Protein AF-0000000086080538 (afdb_homodimer)

Solvent-accessible surface area (backbone atoms only — not comparable to full-atom values): 15964 Å² total; per-residue (Å²): 116,68,65,58,50,53,50,51,51,52,49,52,52,50,51,50,51,46,54,53,50,51,53,48,42,52,53,41,52,50,48,43,51,54,49,52,53,51,40,51,54,30,43,29,53,54,28,60,44,29,36,33,36,33,59,46,85,73,61,96,85,60,46,56,67,53,50,50,49,50,44,43,49,55,44,32,31,66,62,49,64,37,84,70,87,56,70,70,45,58,46,66,50,76,74,92,56,91,90,62,51,51,38,32,42,36,33,38,37,30,47,63,52,53,49,52,50,62,72,35,51,71,66,36,65,91,54,74,47,44,77,44,75,42,63,37,68,70,57,48,56,55,58,71,70,104,116,66,66,60,51,53,51,48,52,51,49,50,52,50,52,51,50,46,52,52,49,50,52,49,42,51,53,42,51,49,50,42,52,53,49,51,54,50,39,50,53,29,44,29,53,54,28,60,45,29,36,33,36,33,59,46,84,74,59,96,86,60,47,56,68,52,50,50,50,49,45,42,48,54,43,32,31,66,62,48,65,36,84,70,88,59,69,70,44,57,46,64,51,76,74,94,56,93,89,64,51,50,40,32,42,36,33,39,37,30,47,62,52,53,49,53,50,62,72,36,50,71,68,36,65,93,53,75,46,43,78,43,76,40,63,37,68,71,56,48,55,55,59,71,72,104

Radius of gyration: 28.5 Å; Cα contacts (8 Å, |Δi|>4): 362; chains: 2; bounding box: 66×83×49 Å

Foldseek 3Di:
DVVVVVVVVVVVVVVVVVVVVVVVVVVVVVVVVVVVVVVQVVQQVVQQQKKKKADDDDDPPDDQVNVVCCCQPVPQCVQQVAHADFWDGKDFDDDDDPDGDGIMMTGGPDSVSVVSSVVRQVSCPPPSMDMDGDHDPVVVVVVVVD/DVVVVVVVVVVVVVVVVVVVVVVVVVVVVVVVVVVVVVVQVVQQVVQQQKKKKADDDDDPPDDQVNVVCCCQPVPQCVQQVAHADFWDGKDFDDDDDPDGDGIMMTGGPDSVSVVSSVVRQVSCPPPSMDMDGDHDPVVVVVVVVD

Sequence (292 aa):
MTEVNATCEKMNAVLDVIQDMSVRVRNLESLVRQQAEKLVEYENRSRSNNLLLYGIEEDKDESDDDLKKAVIENIFKETLGVQVNTIDKIHRLGKKKTGGNRPVIMHFYDSRERERVLQNCGKLKGSSIGISRDYAKDTVEVRKKLMTEVNATCEKMNAVLDVIQDMSVRVRNLESLVRQQAEKLVEYENRSRSNNLLLYGIEEDKDESDDDLKKAVIENIFKETLGVQVNTIDKIHRLGKKKTGGNRPVIMHFYDSRERERVLQNCGKLKGSSIGISRDYAKDTVEVRKKL

InterPro domains:
  IPR004244 Transposase, L1 [PTHR11505] (4-145)

pLDDT: mean 91.44, std 7.25, range [57.78, 98.38]

Secondary structure (DSSP, 8-state):
-HHHHHHHHHHHHHHHHHHHHHHHHHHHHHHHHHHHHHHHHHHHHHHTTEEEEES----TT--HHHHHHIIIIIIIIIIT------EEEEEE-S---TT----EEEEESBHHHHHHHHHTGGGGTTSS-EEEE---HHHHHHHHH-/-HHHHHHHHHHHHHHHHHHHHHHHHHHHHHHHHHHHHHHHHHHHHHHTTEEEEES----TT--HHHHHHIIIIIIIIIII------EEEEEE-S---TT----EEEEESBHHHHHHHHHTGGGGTTSS-EEEE---HHHHHHHHH-

Organism: Haemaphysalis longicornis (NCBI:txid44386)

Nearest PDB structures (foldseek):
  4z2x-assembly2_B  TM=4.819E-01  e=6.850E-03  Mus musculus
  4fxw-assembly1_A  TM=4.953E-01  e=1.255E-02  Homo sapiens
  3v4m-assembly1_A  TM=4.760E-01  e=1.174E-02  Mus musculus
  4fxw-assembly2_C  TM=4.835E-01  e=1.436E-02  Homo sapiens
  7eqg-assembly1_L  TM=4.722E-01  e=8.837E-02  Pseudomonas aeruginosa

Structure (mmCIF, N/CA/C/O backbone):
data_AF-0000000086080538-model_v1
#
loop_
_entity.id
_entity.type
_entity.pdbx_description
1 polymer 'Endonuclease-reverse transcriptase'
#
loop_
_atom_site.group_PDB
_atom_site.id
_atom_site.type_symbol
_atom_site.label_atom_id
_atom_site.label_alt_id
_atom_site.label_comp_id
_atom_site.label_asym_id
_atom_site.label_entity_id
_atom_site.label_seq_id
_atom_site.pdbx_PDB_ins_code
_atom_site.Cartn_x
_atom_site.Cartn_y
_atom_site.Cartn_z
_atom_site.occupancy
_atom_site.B_iso_or_equiv
_atom_site.auth_seq_id
_atom_site.auth_comp_id
_atom_site.auth_asym_id
_atom_site.auth_atom_id
_atom_site.pdbx_PDB_model_num
ATOM 1 N N . MET A 1 1 ? -1.315 58.25 27.453 1 58.38 1 MET A N 1
ATOM 2 C CA . MET A 1 1 ? -0.503 58.062 26.25 1 58.38 1 MET A CA 1
ATOM 3 C C . MET A 1 1 ? 0.291 56.75 26.344 1 58.38 1 MET A C 1
ATOM 5 O O . MET A 1 1 ? 0.325 56 25.391 1 58.38 1 MET A O 1
ATOM 9 N N . THR A 1 2 ? 0.639 56.406 27.625 1 74 2 THR A N 1
ATOM 10 C CA . THR A 1 2 ? 1.57 55.312 27.875 1 74 2 THR A CA 1
ATOM 11 C C . THR A 1 2 ? 0.843 53.969 27.859 1 74 2 THR A C 1
ATOM 13 O O . THR A 1 2 ? 1.332 53 27.281 1 74 2 THR A O 1
ATOM 16 N N . GLU A 1 3 ? -0.347 53.938 28.266 1 75.5 3 GLU A N 1
ATOM 17 C CA . GLU A 1 3 ? -1.107 52.688 28.328 1 75.5 3 GLU A CA 1
ATOM 18 C C . GLU A 1 3 ? -1.575 52.25 26.953 1 75.5 3 GLU A C 1
ATOM 20 O O . GLU A 1 3 ? -1.546 51.062 26.625 1 75.5 3 GLU A O 1
ATOM 25 N N . VAL A 1 4 ? -1.881 53.281 26.188 1 74.81 4 VAL A N 1
ATOM 26 C CA . VAL A 1 4 ? -2.348 53.031 24.828 1 74.81 4 VAL A CA 1
ATOM 27 C C . VAL A 1 4 ? -1.21 52.438 23.984 1 74.81 4 VAL A C 1
ATOM 29 O O . VAL A 1 4 ? -1.419 51.531 23.203 1 74.81 4 VAL A O 1
ATOM 32 N N . ASN A 1 5 ? -0.077 52.969 24.219 1 76.81 5 ASN A N 1
ATOM 33 C CA . ASN A 1 5 ? 1.086 52.469 23.484 1 76.81 5 ASN A CA 1
ATOM 34 C C . ASN A 1 5 ? 1.411 51.031 23.828 1 76.81 5 ASN A C 1
ATOM 36 O O . ASN A 1 5 ? 1.752 50.25 22.953 1 76.81 5 ASN A O 1
ATOM 40 N N . ALA A 1 6 ? 1.311 50.719 25.125 1 79.38 6 ALA A N 1
ATOM 41 C CA . ALA A 1 6 ? 1.568 49.344 25.578 1 79.38 6 ALA A CA 1
ATOM 42 C C . ALA A 1 6 ? 0.542 48.375 25.016 1 79.38 6 ALA A C 1
ATOM 44 O O . ALA A 1 6 ? 0.892 47.281 24.609 1 79.38 6 ALA A O 1
ATOM 45 N N . THR A 1 7 ? -0.647 48.812 24.938 1 77.31 7 THR A N 1
ATOM 46 C CA . THR A 1 7 ? -1.717 47.969 24.406 1 77.31 7 THR A CA 1
ATOM 47 C C . THR A 1 7 ? -1.54 47.781 22.891 1 77.31 7 THR A C 1
ATOM 49 O O . THR A 1 7 ? -1.769 46.688 22.391 1 77.31 7 THR A O 1
ATOM 52 N N . CYS A 1 8 ? -1.089 48.812 22.266 1 74.38 8 CYS A N 1
ATOM 53 C CA . CYS A 1 8 ? -0.848 48.719 20.828 1 74.38 8 CYS A CA 1
ATOM 54 C C . CYS A 1 8 ? 0.279 47.75 20.516 1 74.38 8 CYS A C 1
ATOM 56 O O . CYS A 1 8 ? 0.203 47 19.547 1 74.38 8 CYS A O 1
ATOM 58 N N . GLU A 1 9 ? 1.251 47.75 21.391 1 81.62 9 GLU A N 1
ATOM 59 C CA . GLU A 1 9 ? 2.381 46.844 21.219 1 81.62 9 GLU A CA 1
ATOM 60 C C . GLU A 1 9 ? 1.966 45.406 21.422 1 81.62 9 GLU A C 1
ATOM 62 O O . GLU A 1 9 ? 2.387 44.5 20.688 1 81.62 9 GLU A O 1
ATOM 67 N N . LYS A 1 10 ? 1.152 45.25 22.406 1 81.5 10 LYS A N 1
ATOM 68 C CA . LYS A 1 10 ? 0.65 43.906 22.688 1 81.5 10 LYS A CA 1
ATOM 69 C C . LYS A 1 10 ? -0.208 43.375 21.531 1 81.5 10 LYS A C 1
ATOM 71 O O . LYS A 1 10 ? -0.108 42.219 21.141 1 81.5 10 LYS A O 1
ATOM 76 N N . MET A 1 11 ? -0.995 44.312 20.984 1 82.44 11 MET A N 1
ATOM 77 C CA . MET A 1 11 ? -1.871 43.938 19.875 1 82.44 11 MET A CA 1
ATOM 78 C C . MET A 1 11 ? -1.058 43.562 18.641 1 82.44 11 MET A C 1
ATOM 80 O O . MET A 1 11 ? -1.403 42.594 17.938 1 82.44 11 MET A O 1
ATOM 84 N N . ASN A 1 12 ? -0.02 44.312 18.453 1 83.31 12 ASN A N 1
ATOM 85 C CA . ASN A 1 12 ? 0.85 44 17.328 1 83.31 12 ASN A CA 1
ATOM 86 C C . ASN A 1 12 ? 1.509 42.625 17.5 1 83.31 12 ASN A C 1
ATOM 88 O O . ASN A 1 12 ? 1.648 41.875 16.531 1 83.31 12 ASN A O 1
ATOM 92 N N . ALA A 1 13 ? 1.886 42.375 18.672 1 86 13 ALA A N 1
ATOM 93 C CA . ALA A 1 13 ? 2.502 41.062 18.953 1 86 13 ALA A CA 1
ATOM 94 C C . ALA A 1 13 ? 1.513 39.938 18.734 1 86 13 ALA A C 1
ATOM 96 O O . ALA A 1 13 ? 1.878 38.875 18.188 1 86 13 ALA A O 1
ATOM 97 N N . VAL A 1 14 ? 0.304 40.156 19.078 1 86.31 14 VAL A N 1
ATOM 98 C CA . VAL A 1 14 ? -0.75 39.156 18.938 1 86.31 14 VAL A CA 1
ATOM 99 C C . VAL A 1 14 ? -1.064 38.938 17.453 1 86.31 14 VAL A C 1
ATOM 101 O O . VAL A 1 14 ? -1.283 37.812 17.016 1 86.31 14 VAL A O 1
ATOM 104 N N . LEU A 1 15 ? -1.022 40.031 16.766 1 85 15 LEU A N 1
ATOM 105 C CA . LEU A 1 15 ? -1.266 39.969 15.328 1 85 15 LEU A CA 1
ATOM 106 C C . LEU A 1 15 ? -0.166 39.188 14.633 1 85 15 LEU A C 1
ATOM 108 O O . LEU A 1 15 ? -0.436 38.438 13.688 1 85 15 LEU A O 1
ATOM 112 N N . ASP A 1 16 ? 1.029 39.281 15.125 1 90.06 16 ASP A N 1
ATOM 113 C CA . ASP A 1 16 ? 2.148 38.531 14.602 1 90.06 16 ASP A CA 1
ATOM 114 C C . ASP A 1 16 ? 1.955 37.031 14.859 1 90.06 16 ASP A C 1
ATOM 116 O O . ASP A 1 16 ? 2.25 36.188 13.992 1 90.06 16 ASP A O 1
ATOM 120 N N . VAL A 1 17 ? 1.506 36.719 16.031 1 89.62 17 VAL A N 1
ATOM 121 C CA . VAL A 1 17 ? 1.254 35.344 16.391 1 89.62 17 VAL A CA 1
ATOM 122 C C . VAL A 1 17 ? 0.188 34.75 15.461 1 89.62 17 VAL A C 1
ATOM 124 O O . VAL A 1 17 ? 0.315 33.625 15 1 89.62 17 VAL A O 1
ATOM 127 N N . ILE A 1 18 ? -0.825 35.5 15.156 1 91.69 18 ILE A N 1
ATOM 128 C CA . ILE A 1 18 ? -1.915 35.062 14.297 1 91.69 18 ILE A CA 1
ATOM 129 C C . ILE A 1 18 ? -1.384 34.781 12.891 1 91.69 18 ILE A C 1
ATOM 131 O O . ILE A 1 18 ? -1.769 33.812 12.258 1 91.69 18 ILE A O 1
ATOM 135 N N . GLN A 1 19 ? -0.571 35.688 12.461 1 92.62 19 GLN A N 1
ATOM 136 C CA . GLN A 1 19 ? 0.023 35.5 11.141 1 92.62 19 GLN A CA 1
ATOM 137 C C . GLN A 1 19 ? 0.857 34.219 11.086 1 92.62 19 GLN A C 1
ATOM 139 O O . GLN A 1 19 ? 0.774 33.469 10.117 1 92.62 19 GLN A O 1
ATOM 144 N N . ASP A 1 20 ? 1.628 34 12.086 1 94.56 20 ASP A N 1
ATOM 145 C CA . ASP A 1 20 ? 2.447 32.781 12.156 1 94.56 20 ASP A CA 1
ATOM 146 C C . ASP A 1 20 ? 1.578 31.531 12.188 1 94.56 20 ASP A C 1
ATOM 148 O O . ASP A 1 20 ? 1.885 30.547 11.523 1 94.56 20 ASP A O 1
ATOM 152 N N . MET A 1 21 ? 0.536 31.578 12.922 1 95.19 21 MET A N 1
ATOM 153 C CA . MET A 1 21 ? -0.377 30.438 13.031 1 95.19 21 MET A CA 1
ATOM 154 C C . MET A 1 21 ? -1.073 30.172 11.695 1 95.19 21 MET A C 1
ATOM 156 O O . MET A 1 21 ? -1.306 29.016 11.336 1 95.19 21 MET A O 1
ATOM 160 N N . SER A 1 22 ? -1.361 31.25 11.031 1 94.69 22 SER A N 1
ATOM 161 C CA . SER A 1 22 ? -2.01 31.109 9.734 1 94.69 22 SER A CA 1
ATOM 162 C C . SER A 1 22 ? -1.111 30.375 8.75 1 94.69 22 SER A C 1
ATOM 164 O O . SER A 1 22 ? -1.581 29.516 7.984 1 94.69 22 SER A O 1
ATOM 166 N N . VAL A 1 23 ? 0.112 30.703 8.773 1 96.25 23 VAL A N 1
ATOM 167 C CA . VAL A 1 23 ? 1.081 30.047 7.906 1 96.25 23 VAL A CA 1
ATOM 168 C C . VAL A 1 23 ? 1.208 28.578 8.297 1 96.25 23 VAL A C 1
ATOM 170 O O . VAL A 1 23 ? 1.238 27.688 7.434 1 96.25 23 VAL A O 1
ATOM 173 N N . ARG A 1 24 ? 1.241 28.328 9.578 1 96.81 24 ARG A N 1
ATOM 174 C CA . ARG A 1 24 ? 1.334 26.953 10.078 1 96.81 24 ARG A CA 1
ATOM 175 C C . ARG A 1 24 ? 0.125 26.141 9.641 1 96.81 24 ARG A C 1
ATOM 177 O O . ARG A 1 24 ? 0.269 24.984 9.203 1 96.81 24 ARG A O 1
ATOM 184 N N . VAL A 1 25 ? -0.976 26.672 9.734 1 97.38 25 VAL A N 1
ATOM 185 C CA . VAL A 1 25 ? -2.213 26 9.336 1 97.38 25 VAL A CA 1
ATOM 186 C C . VAL A 1 25 ? -2.166 25.672 7.852 1 97.38 25 VAL A C 1
ATOM 188 O O . VAL A 1 25 ? -2.496 24.562 7.445 1 97.38 25 VAL A O 1
ATOM 191 N N . ARG A 1 26 ? -1.762 26.625 7.082 1 97.5 26 ARG A N 1
ATOM 192 C CA . ARG A 1 26 ? -1.67 26.406 5.645 1 97.5 26 ARG A CA 1
ATOM 193 C C . ARG A 1 26 ? -0.711 25.266 5.324 1 97.5 26 ARG A C 1
ATOM 195 O O . ARG A 1 26 ? -1.016 24.406 4.496 1 97.5 26 ARG A O 1
ATOM 202 N N . ASN A 1 27 ? 0.396 25.25 5.988 1 98.12 27 ASN A N 1
ATOM 203 C CA . ASN A 1 27 ? 1.389 24.203 5.766 1 98.12 27 ASN A CA 1
ATOM 204 C C . ASN A 1 27 ? 0.855 22.828 6.176 1 98.12 27 ASN A C 1
ATOM 206 O O . ASN A 1 27 ? 1.046 21.844 5.457 1 98.12 27 ASN A O 1
ATOM 210 N N . LEU A 1 28 ? 0.183 22.812 7.285 1 98.06 28 LEU A N 1
ATOM 211 C CA . LEU A 1 28 ? -0.364 21.547 7.773 1 98.06 28 LEU A CA 1
ATOM 212 C C . LEU A 1 28 ? -1.479 21.047 6.859 1 98.06 28 LEU A C 1
ATOM 214 O O . LEU A 1 28 ? -1.576 19.844 6.594 1 98.06 28 LEU A O 1
ATOM 218 N N . GLU A 1 29 ? -2.248 21.953 6.406 1 97.94 29 GLU A N 1
ATOM 219 C CA . GLU A 1 29 ? -3.303 21.562 5.473 1 97.94 29 GLU A CA 1
ATOM 220 C C . GLU A 1 29 ? -2.721 21 4.184 1 97.94 29 GLU A C 1
ATOM 222 O O . GLU A 1 29 ? -3.252 20.031 3.631 1 97.94 29 GLU A O 1
ATOM 227 N N . SER A 1 30 ? -1.703 21.609 3.734 1 98.38 30 SER A N 1
ATOM 228 C CA . SER A 1 30 ? -1.016 21.125 2.545 1 98.38 30 SER A CA 1
ATOM 229 C C . SER A 1 30 ? -0.462 19.719 2.771 1 98.38 30 SER A C 1
ATOM 231 O O . SER A 1 30 ? -0.594 18.844 1.91 1 98.38 30 SER A O 1
ATOM 233 N N . LEU A 1 31 ? 0.107 19.484 3.904 1 97.88 31 LEU A N 1
ATOM 234 C CA . LEU A 1 31 ? 0.653 18.172 4.246 1 97.88 31 LEU A CA 1
ATOM 235 C C . LEU A 1 31 ? -0.451 17.125 4.309 1 97.88 31 LEU A C 1
ATOM 237 O O . LEU A 1 31 ? -0.278 16 3.824 1 97.88 31 LEU A O 1
ATOM 241 N N . VAL A 1 32 ? -1.5 17.469 4.902 1 98.19 32 VAL A N 1
ATOM 242 C CA . VAL A 1 32 ? -2.643 16.562 5.008 1 98.19 32 VAL A CA 1
ATOM 243 C C . VAL A 1 32 ? -3.117 16.172 3.609 1 98.19 32 VAL A C 1
ATOM 245 O O . VAL A 1 32 ? -3.404 15 3.352 1 98.19 32 VAL A O 1
ATOM 248 N N . ARG A 1 33 ? -3.148 17.141 2.766 1 97.75 33 ARG A N 1
ATOM 249 C CA . ARG A 1 33 ? -3.59 16.875 1.4 1 97.75 33 ARG A CA 1
ATOM 250 C C . ARG A 1 33 ? -2.607 15.969 0.672 1 97.75 33 ARG A C 1
ATOM 252 O O . ARG A 1 33 ? -3.012 15 0.02 1 97.75 33 ARG A O 1
ATOM 259 N N . GLN A 1 34 ? -1.39 16.234 0.795 1 97.81 34 GLN A N 1
ATOM 260 C CA . GLN A 1 34 ? -0.354 15.438 0.141 1 97.81 34 GLN A CA 1
ATOM 261 C C . GLN A 1 34 ? -0.355 14 0.653 1 97.81 34 GLN A C 1
ATOM 263 O O . GLN A 1 34 ? -0.262 13.055 -0.133 1 97.81 34 GLN A O 1
ATOM 268 N N . GLN A 1 35 ? -0.487 13.875 1.926 1 97.5 35 GLN A N 1
ATOM 269 C CA . GLN A 1 35 ? -0.499 12.547 2.523 1 97.5 35 GLN A CA 1
ATOM 270 C C . GLN A 1 35 ? -1.742 11.766 2.105 1 97.5 35 GLN A C 1
ATOM 272 O O . GLN A 1 35 ? -1.681 10.555 1.903 1 97.5 35 GLN A O 1
ATOM 277 N N . ALA A 1 36 ? -2.805 12.453 2.004 1 96.19 36 ALA A N 1
ATOM 278 C CA . ALA A 1 36 ? -4.047 11.812 1.589 1 96.19 36 ALA A CA 1
ATOM 279 C C . ALA A 1 36 ? -3.916 11.211 0.191 1 96.19 36 ALA A C 1
ATOM 281 O O . ALA A 1 36 ? -4.383 10.094 -0.061 1 96.19 36 ALA A O 1
ATOM 282 N N . GLU A 1 37 ? -3.289 11.867 -0.661 1 95.81 37 GLU A N 1
ATOM 283 C CA . GLU A 1 37 ? -3.078 11.383 -2.021 1 95.81 37 GLU A CA 1
ATOM 284 C C . GLU A 1 37 ? -2.197 10.141 -2.033 1 95.81 37 GLU A C 1
ATOM 286 O O . GLU A 1 37 ? -2.49 9.172 -2.736 1 95.81 37 GLU A O 1
ATOM 291 N N . LYS A 1 38 ? -1.181 10.211 -1.304 1 96.31 38 LYS A N 1
ATOM 292 C CA . LYS A 1 38 ? -0.278 9.07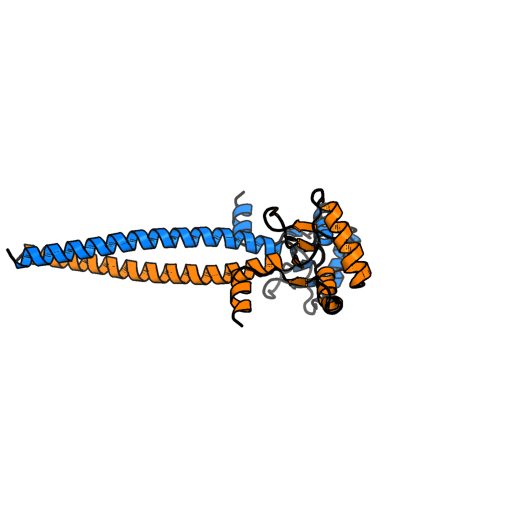 -1.208 1 96.31 38 LYS A CA 1
ATOM 293 C C . LYS A 1 38 ? -0.986 7.855 -0.61 1 96.31 38 LYS A C 1
ATOM 295 O O . LYS A 1 38 ? -0.771 6.727 -1.052 1 96.31 38 LYS A O 1
ATOM 300 N N . LEU A 1 39 ? -1.794 8.148 0.375 1 96.56 39 LEU A N 1
ATOM 301 C CA . LEU A 1 39 ? -2.535 7.078 1.035 1 96.56 39 LEU A CA 1
ATOM 302 C C . LEU A 1 39 ? -3.42 6.336 0.04 1 96.56 39 LEU A C 1
ATOM 304 O O . LEU A 1 39 ? -3.473 5.105 0.049 1 96.56 39 LEU A O 1
ATOM 308 N N . VAL A 1 40 ? -4.055 7.035 -0.796 1 95.19 40 VAL A N 1
ATOM 309 C CA . VAL A 1 40 ? -4.941 6.426 -1.786 1 95.19 40 VAL A CA 1
ATOM 310 C C . VAL A 1 40 ? -4.125 5.562 -2.744 1 95.19 40 VAL A C 1
ATOM 312 O O . VAL A 1 40 ? -4.52 4.438 -3.066 1 95.19 40 VAL A O 1
ATOM 315 N N . GLU A 1 41 ? -3.037 6.059 -3.15 1 95 41 GLU A N 1
ATOM 316 C CA . GLU A 1 41 ? -2.166 5.328 -4.066 1 95 41 GLU A CA 1
ATOM 317 C C . GLU A 1 41 ? -1.69 4.016 -3.447 1 95 41 GLU A C 1
ATOM 319 O O . GLU A 1 41 ? -1.78 2.959 -4.074 1 95 41 GLU A O 1
ATOM 324 N N . TYR A 1 42 ? -1.22 4.121 -2.24 1 94.94 42 TYR A N 1
ATOM 325 C CA . TYR A 1 42 ? -0.694 2.936 -1.568 1 94.94 42 TYR A CA 1
ATOM 326 C C . TYR A 1 42 ? -1.81 1.945 -1.259 1 94.94 42 TYR A C 1
ATOM 328 O O . TYR A 1 42 ? -1.611 0.731 -1.345 1 94.94 42 TYR A O 1
ATOM 336 N N . GLU A 1 43 ? -2.887 2.447 -0.888 1 94 43 GLU A N 1
ATOM 337 C CA . GLU A 1 43 ? -4.027 1.573 -0.636 1 94 43 GLU A CA 1
ATOM 338 C C . GLU A 1 43 ? -4.422 0.805 -1.895 1 94 43 GLU A C 1
ATOM 340 O O . GLU A 1 43 ? -4.66 -0.404 -1.843 1 94 43 GLU A O 1
ATOM 345 N N . ASN A 1 44 ? -4.48 1.513 -2.955 1 94.19 44 ASN A N 1
ATOM 346 C CA . ASN A 1 44 ? -4.789 0.854 -4.219 1 94.19 44 ASN A CA 1
ATOM 347 C C . ASN A 1 44 ? -3.76 -0.221 -4.559 1 94.19 44 ASN A C 1
ATOM 349 O O . ASN A 1 44 ? -4.117 -1.31 -5.012 1 94.19 44 ASN A O 1
ATOM 353 N N . ARG A 1 45 ? -2.584 0.068 -4.289 1 92 45 ARG A N 1
ATOM 354 C CA . ARG A 1 45 ? -1.524 -0.902 -4.551 1 92 45 ARG A CA 1
ATOM 355 C C . ARG A 1 45 ? -1.674 -2.127 -3.654 1 92 45 ARG A C 1
ATOM 357 O O . ARG A 1 45 ? -1.486 -3.26 -4.105 1 92 45 ARG A O 1
ATOM 364 N N . SER A 1 46 ? -2 -1.891 -2.441 1 92.5 46 SER A N 1
ATOM 365 C CA . SER A 1 46 ? -2.164 -2.973 -1.477 1 92.5 46 SER A CA 1
ATOM 366 C C . SER A 1 46 ? -3.35 -3.861 -1.839 1 92.5 46 SER A C 1
ATOM 368 O O . SER A 1 46 ? -3.369 -5.047 -1.502 1 92.5 46 SER A O 1
ATOM 370 N N . ARG A 1 47 ? -4.312 -3.336 -2.549 1 93.75 47 ARG A N 1
ATOM 371 C CA . ARG A 1 47 ? -5.539 -4.043 -2.898 1 93.75 47 ARG A CA 1
ATOM 372 C C . ARG A 1 47 ? -5.445 -4.645 -4.297 1 93.75 47 ARG A C 1
ATOM 374 O O . ARG A 1 47 ? -6.367 -5.324 -4.75 1 93.75 47 ARG A O 1
ATOM 381 N N . SER A 1 48 ? -4.348 -4.414 -4.926 1 92.5 48 SER A N 1
ATOM 382 C CA . SER A 1 48 ? -4.234 -4.68 -6.355 1 92.5 48 SER A CA 1
ATOM 383 C C . SER A 1 48 ? -4.41 -6.164 -6.656 1 92.5 48 SER A C 1
ATOM 385 O O . SER A 1 48 ? -4.859 -6.531 -7.746 1 92.5 48 SER A O 1
ATOM 387 N N . ASN A 1 49 ? -4.121 -6.992 -5.633 1 94.25 49 ASN A N 1
ATOM 388 C CA . ASN A 1 49 ? -4.238 -8.422 -5.887 1 94.25 49 ASN A CA 1
ATOM 389 C C . ASN A 1 49 ? -5.598 -8.961 -5.449 1 94.25 49 ASN A C 1
ATOM 391 O O . ASN A 1 49 ? -5.816 -10.172 -5.43 1 94.25 49 ASN A O 1
ATOM 395 N N . ASN A 1 50 ? -6.449 -8.078 -5.203 1 96.25 50 ASN A N 1
ATOM 396 C CA . ASN A 1 50 ? -7.809 -8.461 -4.824 1 96.25 50 ASN A CA 1
ATOM 397 C C . ASN A 1 50 ? -8.758 -8.398 -6.016 1 96.25 50 ASN A C 1
ATOM 399 O O . ASN A 1 50 ? -8.602 -7.547 -6.898 1 96.25 50 ASN A O 1
ATOM 403 N N . LEU A 1 51 ? -9.766 -9.234 -5.969 1 97.62 51 LEU A N 1
ATOM 404 C CA . LEU A 1 51 ? -10.93 -9.133 -6.84 1 97.62 51 LEU A CA 1
ATOM 405 C C . LEU A 1 51 ? -12.219 -9.141 -6.023 1 97.62 51 LEU A C 1
ATOM 407 O O . LEU A 1 51 ? -12.289 -9.789 -4.977 1 97.62 51 LEU A O 1
ATOM 411 N N . LEU A 1 52 ? -13.172 -8.422 -6.547 1 97.31 52 LEU A N 1
ATOM 412 C CA . LEU A 1 52 ? -14.508 -8.414 -5.973 1 97.31 52 LEU A CA 1
ATOM 413 C C . LEU A 1 52 ? -15.492 -9.156 -6.867 1 97.31 52 LEU A C 1
ATOM 415 O O . LEU A 1 52 ? -15.578 -8.891 -8.062 1 97.31 52 LEU A O 1
ATOM 419 N N . LEU A 1 53 ? -16.109 -10.094 -6.273 1 97.19 53 LEU A N 1
ATOM 420 C CA . LEU A 1 53 ? -17.109 -10.883 -7.004 1 97.19 53 LEU A CA 1
ATOM 421 C C . LEU A 1 53 ? -18.516 -10.602 -6.492 1 97.19 53 LEU A C 1
ATOM 423 O O . LEU A 1 53 ? -18.75 -10.602 -5.281 1 97.19 53 LEU A O 1
ATOM 427 N N . TYR A 1 54 ? -19.359 -10.406 -7.398 1 95.81 54 TYR A N 1
ATOM 428 C CA . TYR A 1 54 ? -20.75 -10.109 -7.07 1 95.81 54 TYR A CA 1
ATOM 429 C C . TYR A 1 54 ? -21.672 -11.188 -7.629 1 95.81 54 TYR A C 1
ATOM 431 O O . TYR A 1 54 ? -21.344 -11.867 -8.602 1 95.81 54 TYR A O 1
ATOM 439 N N . GLY A 1 55 ? -22.844 -11.273 -6.949 1 93.75 55 GLY A N 1
ATOM 440 C CA . GLY A 1 55 ? -23.875 -12.148 -7.48 1 93.75 55 GLY A CA 1
ATOM 441 C C . GLY A 1 55 ? -23.672 -13.602 -7.125 1 93.75 55 GLY A C 1
ATOM 442 O O . GLY A 1 55 ? -24.219 -14.492 -7.773 1 93.75 55 GLY A O 1
ATOM 443 N N . ILE A 1 56 ? -22.797 -13.836 -6.203 1 93.25 56 ILE A N 1
ATOM 444 C CA . ILE A 1 56 ? -22.562 -15.211 -5.77 1 93.25 56 ILE A CA 1
ATOM 445 C C . ILE A 1 56 ? -23.531 -15.578 -4.652 1 93.25 56 ILE A C 1
ATOM 447 O O . ILE A 1 56 ? -23.625 -14.875 -3.643 1 93.25 56 ILE A O 1
ATOM 451 N N . GLU A 1 57 ? -24.141 -16.594 -4.906 1 90.25 57 GLU A N 1
ATOM 452 C CA . GLU A 1 57 ? -25.125 -17.031 -3.92 1 90.25 57 GLU A CA 1
ATOM 453 C C . GLU A 1 57 ? -24.453 -17.375 -2.59 1 90.25 57 GLU A C 1
ATOM 455 O O . GLU A 1 57 ? -23.328 -17.891 -2.564 1 90.25 57 GLU A O 1
ATOM 460 N N . GLU A 1 58 ? -25.234 -17.047 -1.499 1 90.44 58 GLU A N 1
ATOM 461 C CA . GLU A 1 58 ? -24.719 -17.281 -0.156 1 90.44 58 GLU A CA 1
ATOM 462 C C . GLU A 1 58 ? -25.531 -18.328 0.588 1 90.44 58 GLU A C 1
ATOM 464 O O . GLU A 1 58 ? -26.75 -18.219 0.677 1 90.44 58 GLU A O 1
ATOM 469 N N . ASP A 1 59 ? -24.703 -19.266 1.052 1 85.56 59 ASP A N 1
ATOM 470 C CA . ASP A 1 59 ? -25.344 -20.297 1.875 1 85.56 59 ASP A CA 1
ATOM 471 C C . ASP A 1 59 ? -25.172 -19.984 3.361 1 85.56 59 ASP A C 1
ATOM 473 O O . ASP A 1 59 ? -24.125 -19.484 3.779 1 85.56 59 ASP A O 1
ATOM 477 N N . LYS A 1 60 ? -26.219 -20.234 4.258 1 80.5 60 LYS A N 1
ATOM 478 C CA . LYS A 1 60 ? -26.219 -19.906 5.684 1 80.5 60 LYS A CA 1
ATOM 479 C C . LYS A 1 60 ? -25.047 -20.578 6.395 1 80.5 60 LYS A C 1
ATOM 481 O O . LYS A 1 60 ? -24.422 -19.984 7.277 1 80.5 60 LYS A O 1
ATOM 486 N N . ASP A 1 61 ? -24.688 -21.719 6.012 1 84.94 61 ASP A N 1
ATOM 487 C CA . ASP A 1 61 ? -23.656 -22.484 6.707 1 84.94 61 ASP A CA 1
ATOM 488 C C . ASP A 1 61 ? -22.391 -22.609 5.852 1 84.94 61 ASP A C 1
ATOM 490 O O . ASP A 1 61 ? -21.641 -23.578 5.992 1 84.94 61 ASP A O 1
ATOM 494 N N . GLU A 1 62 ? -22.172 -21.594 5.059 1 88.38 62 GLU A N 1
ATOM 495 C CA . GLU A 1 62 ? -21.031 -21.625 4.145 1 88.38 62 GLU A CA 1
ATOM 496 C C . GLU A 1 62 ? -19.734 -21.266 4.859 1 88.38 62 GLU A C 1
ATOM 498 O O . GLU A 1 62 ? -19.656 -20.25 5.551 1 88.38 62 GLU A O 1
ATOM 503 N N . SER A 1 63 ? -18.797 -22.156 4.738 1 91.88 63 SER A N 1
ATOM 504 C CA . SER A 1 63 ? -17.453 -21.828 5.223 1 91.88 63 SER A CA 1
ATOM 505 C C . SER A 1 63 ? -16.625 -21.156 4.133 1 91.88 63 SER A C 1
ATOM 507 O O . SER A 1 63 ? -16.984 -21.219 2.953 1 91.88 63 SER A O 1
ATOM 509 N N . ASP A 1 64 ? -15.539 -20.484 4.543 1 90.81 64 ASP A N 1
ATOM 510 C CA . ASP A 1 64 ? -14.648 -19.859 3.568 1 90.81 64 ASP A CA 1
ATOM 511 C C . ASP A 1 64 ? -14.109 -20.891 2.58 1 90.81 64 ASP A C 1
ATOM 513 O O . ASP A 1 64 ? -13.922 -20.594 1.399 1 90.81 64 ASP A O 1
ATOM 517 N N . ASP A 1 65 ? -13.883 -22.062 3.066 1 92 65 ASP A N 1
ATOM 518 C CA . AS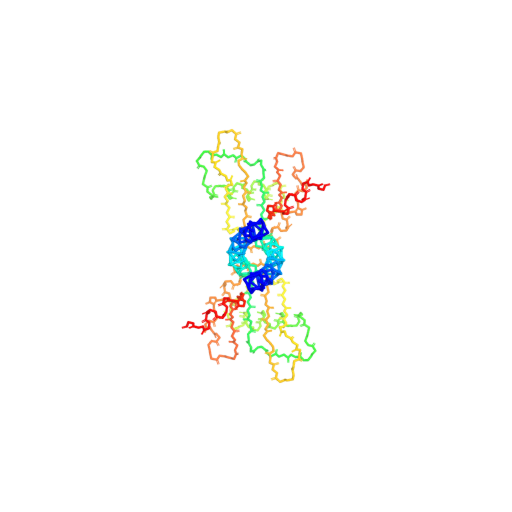P A 1 65 ? -13.367 -23.125 2.209 1 92 65 ASP A CA 1
ATOM 519 C C . ASP A 1 65 ? -14.414 -23.547 1.175 1 92 65 ASP A C 1
ATOM 521 O O . ASP A 1 65 ? -14.07 -23.828 0.023 1 92 65 ASP A O 1
ATOM 525 N N . ASP A 1 66 ? -15.602 -23.562 1.595 1 93.62 66 ASP A N 1
ATOM 526 C CA . ASP A 1 66 ? -16.688 -23.875 0.669 1 93.62 66 ASP A CA 1
ATOM 527 C C . ASP A 1 66 ? -16.812 -22.812 -0.417 1 93.62 66 ASP A C 1
ATOM 529 O O . ASP A 1 66 ? -16.953 -23.141 -1.598 1 93.62 66 ASP A O 1
ATOM 533 N N . LEU A 1 67 ? -16.797 -21.625 0.067 1 94.75 67 LEU A N 1
ATOM 534 C CA . LEU A 1 67 ? -16.875 -20.5 -0.852 1 94.75 67 LEU A CA 1
ATOM 535 C C . LEU A 1 67 ? -15.734 -20.547 -1.869 1 94.75 67 LEU A C 1
ATOM 537 O O . LEU A 1 67 ? -15.969 -20.391 -3.07 1 94.75 67 LEU A O 1
ATOM 541 N N . LYS A 1 68 ? -14.562 -20.766 -1.404 1 95.25 68 LYS A N 1
ATOM 542 C CA . LYS A 1 68 ? -13.375 -20.859 -2.25 1 95.25 68 LYS A CA 1
ATOM 543 C C . LYS A 1 68 ? -13.555 -21.922 -3.332 1 95.25 68 LYS A C 1
ATOM 545 O O . LYS A 1 68 ? -13.305 -21.656 -4.512 1 95.25 68 LYS A O 1
ATOM 550 N N . LYS A 1 69 ? -13.984 -23.047 -2.93 1 94.06 69 LYS A N 1
ATOM 551 C CA . LYS A 1 69 ? -14.18 -24.156 -3.867 1 94.06 69 LYS A CA 1
ATOM 552 C C . LYS A 1 69 ? -15.227 -23.797 -4.922 1 94.06 69 LYS A C 1
ATOM 554 O O . LYS A 1 69 ? -15.016 -24.031 -6.113 1 94.06 69 LYS A O 1
ATOM 559 N N . ALA A 1 70 ? -16.297 -23.266 -4.496 1 93.62 70 ALA A N 1
ATOM 560 C CA . ALA A 1 70 ? -17.391 -22.906 -5.402 1 93.62 70 ALA A CA 1
ATOM 561 C C . ALA A 1 70 ? -16.938 -21.891 -6.434 1 93.62 70 ALA A C 1
ATOM 563 O O . ALA A 1 70 ? -17.25 -22.016 -7.621 1 93.62 70 ALA A O 1
ATOM 564 N N . VAL A 1 71 ? -16.219 -20.953 -5.984 1 95.69 71 VAL A N 1
ATOM 565 C CA . VAL A 1 71 ? -15.797 -19.875 -6.875 1 95.69 71 VAL A CA 1
ATOM 566 C C . VAL A 1 71 ? -14.742 -20.391 -7.848 1 95.69 71 VAL A C 1
ATOM 568 O O . VAL A 1 71 ? -14.859 -20.203 -9.062 1 95.69 71 VAL A O 1
ATOM 571 N N . ILE A 1 72 ? -13.727 -21.094 -7.422 1 95.69 72 ILE A N 1
ATOM 572 C CA . ILE A 1 72 ? -12.602 -21.547 -8.242 1 95.69 72 ILE A CA 1
ATOM 573 C C . ILE A 1 72 ? -13.094 -22.609 -9.234 1 95.69 72 ILE A C 1
ATOM 575 O O . ILE A 1 72 ? -12.781 -22.531 -10.43 1 95.69 72 ILE A O 1
ATOM 579 N N . GLU A 1 73 ? -13.898 -23.469 -8.797 1 95.25 73 GLU A N 1
ATOM 580 C CA . GLU A 1 73 ? -14.312 -24.578 -9.648 1 95.25 73 GLU A CA 1
ATOM 581 C C . GLU A 1 73 ? -15.461 -24.172 -10.57 1 95.25 73 GLU A C 1
ATOM 583 O O . GLU A 1 73 ? -15.383 -24.375 -11.781 1 95.25 73 GLU A O 1
ATOM 588 N N . ASN A 1 74 ? -16.5 -23.562 -10.008 1 93.31 74 ASN A N 1
ATOM 589 C CA . ASN A 1 74 ? -17.703 -23.328 -10.781 1 93.31 74 ASN A CA 1
ATOM 590 C C . ASN A 1 74 ? -17.609 -22.047 -11.617 1 93.31 74 ASN A C 1
ATOM 592 O O . ASN A 1 74 ? -18.062 -22 -12.758 1 93.31 74 ASN A O 1
ATOM 596 N N . ILE A 1 75 ? -16.984 -21.062 -11.047 1 94.88 75 ILE A N 1
ATOM 597 C CA . ILE A 1 75 ? -16.953 -19.781 -11.758 1 94.88 75 ILE A CA 1
ATOM 598 C C . ILE A 1 75 ? -15.68 -19.688 -12.586 1 94.88 75 ILE A C 1
ATOM 600 O O . ILE A 1 75 ? -15.742 -19.578 -13.812 1 94.88 75 ILE A O 1
ATOM 604 N N . PHE A 1 76 ? -14.5 -19.844 -11.977 1 96.94 76 PHE A N 1
ATOM 605 C CA . PHE A 1 76 ? -13.25 -19.609 -12.672 1 96.94 76 PHE A CA 1
ATOM 606 C C . PHE A 1 76 ? -12.961 -20.734 -13.672 1 96.94 76 PHE A C 1
ATOM 608 O O . PHE A 1 76 ? -12.734 -20.469 -14.852 1 96.94 76 PHE A O 1
ATOM 615 N N . LYS A 1 77 ? -13.055 -21.906 -13.195 1 96.44 77 LYS A N 1
ATOM 616 C CA . LYS A 1 77 ? -12.703 -23.047 -14.047 1 96.44 77 LYS A CA 1
ATOM 617 C C . LYS A 1 77 ? -13.812 -23.344 -15.047 1 96.44 77 LYS A C 1
ATOM 619 O O . LYS A 1 77 ? -13.586 -23.328 -16.266 1 96.44 77 LYS A O 1
ATOM 624 N N . GLU A 1 78 ? -15 -23.578 -14.641 1 95.12 78 GLU A N 1
ATOM 625 C CA . GLU A 1 78 ? -16.094 -24.031 -15.5 1 95.12 78 GLU A CA 1
ATOM 626 C C . GLU A 1 78 ? -16.609 -22.922 -16.391 1 95.12 78 GLU A C 1
ATOM 628 O O . GLU A 1 78 ? -16.812 -23.125 -17.594 1 95.12 78 GLU A O 1
ATOM 633 N N . THR A 1 79 ? -16.828 -21.75 -15.812 1 94.56 79 THR A N 1
ATOM 634 C CA . THR A 1 79 ? -17.453 -20.672 -16.578 1 94.56 79 THR A CA 1
ATOM 635 C C . THR A 1 79 ? -16.391 -19.875 -17.344 1 94.56 79 THR A C 1
ATOM 637 O O . THR A 1 79 ? -16.531 -19.641 -18.547 1 94.56 79 THR A O 1
ATOM 640 N N . LEU A 1 80 ? -15.297 -19.531 -16.703 1 96.25 80 LEU A N 1
ATOM 641 C CA . LEU A 1 80 ? -14.312 -18.656 -17.328 1 96.25 80 LEU A CA 1
ATOM 642 C C . LEU A 1 80 ? -13.234 -19.469 -18.031 1 96.25 80 LEU A C 1
ATOM 644 O O . LEU A 1 80 ? -12.492 -18.938 -18.859 1 96.25 80 LEU A O 1
ATOM 6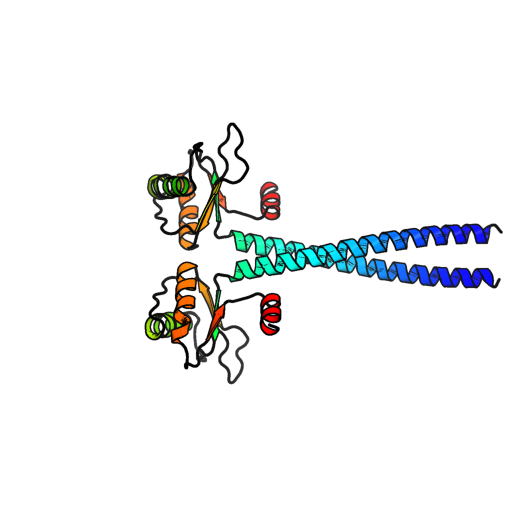48 N N . GLY A 1 81 ? -13.078 -20.688 -17.641 1 96.06 81 GLY A N 1
ATOM 649 C CA . GLY A 1 81 ? -12.031 -21.531 -18.203 1 96.06 81 GLY A CA 1
ATOM 650 C C . GLY A 1 81 ? -10.648 -21.188 -17.688 1 96.06 81 GLY A C 1
ATOM 651 O O . GLY A 1 81 ? -9.656 -21.312 -18.406 1 96.06 81 GLY A O 1
ATOM 652 N N . VAL A 1 82 ? -10.594 -20.594 -16.547 1 96.5 82 VAL A N 1
ATOM 653 C CA . VAL A 1 82 ? -9.32 -20.172 -15.969 1 96.5 82 VAL A CA 1
ATOM 654 C C . VAL A 1 82 ? -8.977 -21.047 -14.773 1 96.5 82 VAL A C 1
ATOM 656 O O . VAL A 1 82 ? -9.766 -21.156 -13.828 1 96.5 82 VAL A O 1
ATOM 659 N N . GLN A 1 83 ? -7.879 -21.625 -14.891 1 95.19 83 GLN A N 1
ATOM 660 C CA . GLN A 1 83 ? -7.395 -22.406 -13.75 1 95.19 83 GLN A CA 1
ATOM 661 C C . GLN A 1 83 ? -6.672 -21.516 -12.742 1 95.19 83 GLN A C 1
ATOM 663 O O . GLN A 1 83 ? -5.672 -20.891 -13.078 1 95.19 83 GLN A O 1
ATOM 668 N N . VAL A 1 84 ? -7.23 -21.469 -11.539 1 93.88 84 VAL A N 1
ATOM 669 C CA . VAL A 1 84 ? -6.613 -20.719 -10.445 1 93.88 84 VAL A CA 1
ATOM 670 C C . VAL A 1 84 ? -6.125 -21.688 -9.367 1 93.88 84 VAL A C 1
ATOM 672 O O . VAL A 1 84 ? -6.902 -22.484 -8.852 1 93.88 84 VAL A O 1
ATOM 675 N N . ASN A 1 85 ? -4.93 -21.547 -8.969 1 88.88 85 ASN A N 1
ATOM 676 C CA . ASN A 1 85 ? -4.344 -22.547 -8.094 1 88.88 85 ASN A CA 1
ATOM 677 C C . ASN A 1 85 ? -4.105 -22 -6.688 1 88.88 85 ASN A C 1
ATOM 679 O O . ASN A 1 85 ? -4.121 -22.75 -5.711 1 88.88 85 ASN A O 1
ATOM 683 N N . THR A 1 86 ? -3.898 -20.797 -6.641 1 85.75 86 THR A N 1
ATOM 684 C CA . THR A 1 86 ? -3.434 -20.312 -5.34 1 85.75 86 THR A CA 1
ATOM 685 C C . THR A 1 86 ? -4.184 -19.062 -4.922 1 85.75 86 THR A C 1
ATOM 687 O O . THR A 1 86 ? -4.051 -18.016 -5.562 1 85.75 86 THR A O 1
ATOM 690 N N . ILE A 1 87 ? -4.996 -19.203 -3.932 1 92.06 87 ILE A N 1
ATOM 691 C CA . ILE A 1 87 ? -5.723 -18.094 -3.322 1 92.06 87 ILE A CA 1
ATOM 692 C C . ILE A 1 87 ? -5.266 -17.906 -1.877 1 92.06 87 ILE A C 1
ATOM 694 O O . ILE A 1 87 ? -5.164 -18.875 -1.122 1 92.06 87 ILE A O 1
ATOM 698 N N . ASP A 1 88 ? -4.984 -16.719 -1.602 1 90.88 88 ASP A N 1
ATOM 699 C CA . ASP A 1 88 ? -4.508 -16.406 -0.257 1 90.88 88 ASP A CA 1
ATOM 700 C C . ASP A 1 88 ? -5.672 -16.312 0.728 1 90.88 88 ASP A C 1
ATOM 702 O O . ASP A 1 88 ? -5.637 -16.922 1.803 1 90.88 88 ASP A O 1
ATOM 706 N N . LYS A 1 89 ? -6.609 -15.531 0.418 1 93.81 89 LYS A N 1
ATOM 707 C CA . LYS A 1 89 ? -7.75 -15.273 1.292 1 93.81 89 LYS A CA 1
ATOM 708 C C . LYS A 1 89 ? -9.023 -15.023 0.481 1 93.81 89 LYS A C 1
ATOM 710 O O . LYS A 1 89 ? -8.969 -14.438 -0.602 1 93.81 89 LYS A O 1
ATOM 715 N N . ILE A 1 90 ? -10.102 -15.5 1.104 1 96.62 90 ILE A N 1
ATOM 716 C CA . ILE A 1 90 ? -11.406 -15.273 0.487 1 96.62 90 ILE A CA 1
ATOM 717 C C . ILE A 1 90 ? -12.477 -15.172 1.568 1 96.62 90 ILE A C 1
ATOM 719 O O . ILE A 1 90 ? -12.477 -15.953 2.527 1 96.62 90 ILE A O 1
ATOM 723 N N . HIS A 1 91 ? -13.336 -14.148 1.448 1 95.69 91 HIS A N 1
ATOM 724 C CA . HIS A 1 91 ? -14.445 -14.008 2.387 1 95.69 91 HIS A CA 1
ATOM 725 C C . HIS A 1 91 ? -15.5 -13.039 1.859 1 95.69 91 HIS A C 1
ATOM 727 O O . HIS A 1 91 ? -15.25 -12.312 0.894 1 95.69 91 HIS A O 1
ATOM 733 N N . ARG A 1 92 ? -16.625 -13.141 2.455 1 94 92 ARG A N 1
ATOM 734 C CA . ARG A 1 92 ? -17.688 -12.219 2.082 1 94 92 ARG A CA 1
ATOM 735 C C . ARG A 1 92 ? -17.562 -10.898 2.842 1 94 92 ARG A C 1
ATOM 737 O O . ARG A 1 92 ? -17.156 -10.883 4.008 1 94 92 ARG A O 1
ATOM 744 N N . LEU A 1 93 ? -17.938 -9.898 2.139 1 93.38 93 LEU A N 1
ATOM 745 C CA . LEU A 1 93 ? -17.859 -8.57 2.748 1 93.38 93 LEU A CA 1
ATOM 746 C C . LEU A 1 93 ? -19.203 -8.18 3.375 1 93.38 93 LEU A C 1
ATOM 748 O O . LEU A 1 93 ? -20.25 -8.375 2.768 1 93.38 93 LEU A O 1
ATOM 752 N N . GLY A 1 94 ? -19.094 -7.625 4.531 1 89.06 94 GLY A N 1
ATOM 753 C CA . GLY A 1 94 ? -20.281 -7.086 5.168 1 89.06 94 GLY A CA 1
ATOM 754 C C . GLY A 1 94 ? -20.938 -8.055 6.133 1 89.06 94 GLY A C 1
ATOM 755 O O . GLY A 1 94 ? -20.5 -9.203 6.262 1 89.06 94 GLY A O 1
ATOM 756 N N . LYS A 1 95 ? -21.922 -7.566 6.82 1 85.25 95 LYS A N 1
ATOM 757 C CA . LYS A 1 95 ? -22.672 -8.375 7.773 1 85.25 95 LYS A CA 1
ATOM 758 C C . LYS A 1 95 ? -23.766 -9.172 7.074 1 85.25 95 LYS A C 1
ATOM 760 O O . LYS A 1 95 ? -24.344 -8.711 6.082 1 85.25 95 LYS A O 1
ATOM 765 N N . LYS A 1 96 ? -23.875 -10.352 7.621 1 80.44 96 LYS A N 1
ATOM 766 C CA . LYS A 1 96 ? -24.922 -11.195 7.066 1 80.44 96 LYS A CA 1
ATOM 767 C C . LYS A 1 96 ? -26.281 -10.539 7.199 1 80.44 96 LYS A C 1
ATOM 769 O O . LYS A 1 96 ? -26.656 -10.086 8.281 1 80.44 96 LYS A O 1
ATOM 774 N N . LYS A 1 97 ? -26.734 -9.969 6.121 1 71.81 97 LYS A N 1
ATOM 775 C CA . LYS A 1 97 ? -28.094 -9.422 6.16 1 71.81 97 LYS A CA 1
ATOM 776 C C . LYS A 1 97 ? -29.078 -10.359 5.473 1 71.81 97 LYS A C 1
ATOM 778 O O . LYS A 1 97 ? -28.672 -11.273 4.746 1 71.81 97 LYS A O 1
ATOM 783 N N . THR A 1 98 ? -30.359 -10.219 5.793 1 67.5 98 THR A N 1
ATOM 784 C CA . THR A 1 98 ? -31.438 -11 5.195 1 67.5 98 THR A CA 1
ATOM 785 C C . THR A 1 98 ? -31.703 -10.555 3.756 1 67.5 98 THR A C 1
ATOM 787 O O . THR A 1 98 ? -31.891 -9.367 3.492 1 67.5 98 THR A O 1
ATOM 790 N N . GLY A 1 99 ? -31.516 -11.461 2.781 1 66.56 99 GLY A N 1
ATOM 791 C CA . GLY A 1 99 ? -32.062 -11.273 1.451 1 66.56 99 GLY A CA 1
ATOM 792 C C . GLY A 1 99 ? -31.031 -10.852 0.427 1 66.56 99 GLY A C 1
ATOM 793 O O . GLY A 1 99 ? -31.375 -10.461 -0.689 1 66.56 99 GLY A O 1
ATOM 794 N N . GLY A 1 100 ? -29.734 -10.781 0.782 1 78.19 100 GLY A N 1
ATOM 795 C CA . GLY A 1 100 ? -28.828 -10.414 -0.3 1 78.19 100 GLY A CA 1
ATOM 796 C C . GLY A 1 100 ? -27.5 -11.148 -0.246 1 78.19 100 GLY A C 1
ATOM 797 O O . GLY A 1 100 ? -27.156 -11.734 0.778 1 78.19 100 GLY A O 1
ATOM 798 N N . ASN A 1 101 ? -27 -11.281 -1.519 1 88.31 101 ASN A N 1
ATOM 799 C CA . ASN A 1 101 ? -25.703 -11.922 -1.611 1 88.31 101 ASN A CA 1
ATOM 800 C C . ASN A 1 101 ? -24.578 -10.914 -1.387 1 88.31 101 ASN A C 1
ATOM 802 O O . ASN A 1 101 ? -24.422 -9.953 -2.148 1 88.31 101 ASN A O 1
ATOM 806 N N . ARG A 1 102 ? -24.016 -11.109 -0.309 1 94.5 102 ARG A N 1
ATOM 807 C CA . ARG A 1 102 ? -22.891 -10.219 -0.039 1 94.5 102 ARG A CA 1
ATOM 808 C C . ARG A 1 102 ? -21.766 -10.414 -1.062 1 94.5 102 ARG A C 1
ATOM 810 O O . ARG A 1 102 ? -21.547 -11.531 -1.54 1 94.5 102 ARG A O 1
ATOM 817 N N . PRO A 1 103 ? -21.062 -9.273 -1.397 1 95.25 103 PRO A N 1
ATOM 818 C CA . PRO A 1 103 ? -19.906 -9.391 -2.287 1 95.25 103 PRO A CA 1
ATOM 819 C C . PRO A 1 103 ? -18.797 -10.258 -1.696 1 95.25 103 PRO A C 1
ATOM 821 O O . PRO A 1 103 ? -18.641 -10.328 -0.473 1 95.25 103 PRO A O 1
ATOM 824 N N . VAL A 1 104 ? -18.125 -10.914 -2.533 1 96.56 104 VAL A N 1
ATOM 825 C CA . VAL A 1 104 ? -17 -11.742 -2.117 1 96.56 104 VAL A CA 1
ATOM 826 C C . VAL A 1 104 ? -15.688 -11.047 -2.467 1 96.56 104 VAL A C 1
ATOM 828 O O . VAL A 1 104 ? -15.516 -10.562 -3.588 1 96.56 104 VAL A O 1
ATOM 831 N N . ILE A 1 105 ? -14.797 -11.023 -1.555 1 97.75 105 ILE A N 1
ATOM 832 C CA . ILE A 1 105 ? -13.453 -10.5 -1.813 1 97.75 105 ILE A CA 1
ATOM 833 C C . ILE A 1 105 ? -12.445 -11.641 -1.792 1 97.75 105 ILE A C 1
ATOM 835 O O . ILE A 1 105 ? -12.477 -12.492 -0.901 1 97.75 105 ILE A O 1
ATOM 839 N N . MET A 1 106 ? -11.617 -11.633 -2.816 1 97.06 106 MET A N 1
ATOM 840 C CA . MET A 1 106 ? -10.625 -12.688 -2.977 1 97.06 106 MET A CA 1
ATOM 841 C C . MET A 1 106 ? -9.234 -12.109 -3.189 1 97.06 106 MET A C 1
ATOM 843 O O . MET A 1 106 ? -9.055 -11.219 -4.023 1 97.06 106 MET A O 1
ATOM 847 N N . HIS A 1 107 ? -8.305 -12.602 -2.387 1 96.56 107 HIS A N 1
ATOM 848 C CA . HIS A 1 107 ? -6.91 -12.195 -2.52 1 96.56 107 HIS A CA 1
ATOM 849 C C . HIS A 1 107 ? -6.082 -13.289 -3.193 1 96.56 107 HIS A C 1
ATOM 851 O O . HIS A 1 107 ? -6.121 -14.453 -2.775 1 96.56 107 HIS A O 1
ATOM 857 N N . PHE A 1 108 ? -5.289 -12.914 -4.227 1 96.12 108 PHE A N 1
ATOM 858 C CA . PHE A 1 108 ? -4.48 -13.852 -4.988 1 96.12 108 PHE A CA 1
ATOM 859 C C . PHE A 1 108 ? -3.023 -13.797 -4.543 1 96.12 108 PHE A C 1
ATOM 861 O O . PHE A 1 108 ? -2.482 -12.719 -4.301 1 96.12 108 PHE A O 1
ATOM 868 N N . TYR A 1 109 ? -2.473 -14.969 -4.445 1 93.38 109 TYR A N 1
ATOM 869 C CA . TYR A 1 109 ? -1.03 -15.016 -4.234 1 93.38 109 TYR A CA 1
ATOM 870 C C . TYR A 1 109 ? -0.283 -14.547 -5.48 1 93.38 109 TYR A C 1
ATOM 872 O O . TYR A 1 109 ? 0.735 -13.859 -5.375 1 93.38 109 TYR A O 1
ATOM 880 N N . ASP A 1 110 ? -0.873 -14.984 -6.621 1 93.69 110 ASP A N 1
ATOM 881 C CA . ASP A 1 110 ? -0.234 -14.742 -7.91 1 93.69 110 ASP A CA 1
ATOM 882 C C . ASP A 1 110 ? -1.03 -13.734 -8.734 1 93.69 110 ASP A C 1
ATOM 884 O O . ASP A 1 110 ? -2.154 -14.016 -9.156 1 93.69 110 ASP A O 1
ATOM 888 N N . SER A 1 111 ? -0.367 -12.633 -8.969 1 93.06 111 SER A N 1
ATOM 889 C CA . SER A 1 111 ? -1.052 -11.555 -9.68 1 93.06 111 SER A CA 1
ATOM 890 C C . SER A 1 111 ? -1.354 -11.953 -11.125 1 93.06 111 SER A C 1
ATOM 892 O O . SER A 1 111 ? -2.295 -11.438 -11.734 1 93.06 111 SER A O 1
ATOM 894 N N . ARG A 1 112 ? -0.69 -12.938 -11.68 1 93.38 112 ARG A N 1
ATOM 895 C CA . ARG A 1 112 ? -0.962 -13.391 -13.031 1 93.38 112 ARG A CA 1
ATOM 896 C C . ARG A 1 112 ? -2.289 -14.141 -13.102 1 93.38 112 ARG A C 1
ATOM 898 O O . ARG A 1 112 ? -3.027 -14.016 -14.086 1 93.38 112 ARG A O 1
ATOM 905 N N . GLU A 1 113 ? -2.482 -14.898 -12.125 1 94.69 113 GLU A N 1
ATOM 906 C CA . GLU A 1 113 ? -3.764 -15.594 -12.062 1 94.69 113 GLU A CA 1
ATOM 907 C C . GLU A 1 113 ? -4.922 -14.609 -11.953 1 94.69 113 GLU A C 1
ATOM 909 O O . GLU A 1 113 ? -5.941 -14.766 -12.633 1 94.69 113 GLU A O 1
ATOM 914 N N . ARG A 1 114 ? -4.738 -13.648 -11.102 1 95.12 114 ARG A N 1
ATOM 915 C CA . ARG A 1 114 ? -5.738 -12.594 -10.953 1 95.12 114 ARG A CA 1
ATOM 916 C C . ARG A 1 114 ? -6.023 -11.914 -12.289 1 95.12 114 ARG A C 1
ATOM 918 O O . ARG A 1 114 ? -7.184 -11.703 -12.648 1 95.12 114 ARG A O 1
ATOM 925 N N . GLU A 1 115 ? -4.961 -11.625 -13.039 1 95.5 115 GLU A N 1
ATOM 926 C CA . GLU A 1 115 ? -5.094 -10.953 -14.336 1 95.5 115 GLU A CA 1
ATOM 927 C C . GLU A 1 115 ? -5.816 -11.844 -15.344 1 95.5 115 GLU A C 1
ATOM 929 O O . GLU A 1 115 ? -6.637 -11.359 -16.125 1 95.5 115 GLU A O 1
ATOM 934 N N . ARG A 1 116 ? -5.539 -13.047 -15.344 1 96.44 116 ARG A N 1
ATOM 935 C CA . ARG A 1 116 ? -6.195 -13.984 -16.25 1 96.44 116 ARG A CA 1
ATOM 936 C C . ARG A 1 116 ? -7.699 -14.023 -16 1 96.44 116 ARG A C 1
ATOM 938 O O . ARG A 1 116 ? -8.484 -14.078 -16.938 1 96.44 116 ARG A O 1
ATOM 945 N N . VAL A 1 117 ? -8.055 -14.008 -14.758 1 97.12 117 VAL A N 1
ATOM 946 C CA . VAL A 1 117 ? -9.477 -14 -14.414 1 97.12 117 VAL A CA 1
ATOM 947 C C . VAL A 1 117 ? -10.133 -12.742 -14.969 1 97.12 117 VAL A C 1
ATOM 949 O O . VAL A 1 117 ? -11.164 -12.82 -15.641 1 97.12 117 VAL A O 1
ATOM 952 N N . LEU A 1 118 ? -9.484 -11.664 -14.797 1 96.44 118 LEU A N 1
ATOM 953 C CA . LEU A 1 118 ? -10.023 -10.383 -15.234 1 96.44 118 LEU A CA 1
ATOM 954 C C . LEU A 1 118 ? -10.156 -10.344 -16.75 1 96.44 118 LEU A C 1
ATOM 956 O O . LEU A 1 118 ? -11.141 -9.812 -17.281 1 96.44 118 LEU A O 1
ATOM 960 N N . GLN A 1 119 ? -9.273 -10.891 -17.391 1 96.69 119 GLN A N 1
ATOM 961 C CA . GLN A 1 119 ? -9.242 -10.867 -18.844 1 96.69 119 GLN A CA 1
ATOM 962 C C . GLN A 1 119 ? -10.383 -11.703 -19.438 1 96.69 119 GLN A C 1
ATOM 964 O O . GLN A 1 119 ? -10.805 -11.477 -20.578 1 96.69 119 GLN A O 1
ATOM 969 N N . ASN A 1 120 ? -10.883 -12.609 -18.672 1 96.88 120 ASN A N 1
ATOM 970 C CA . ASN A 1 120 ? -11.891 -13.531 -19.188 1 96.88 120 ASN A CA 1
ATOM 971 C C . ASN A 1 120 ? -13.273 -13.227 -18.641 1 96.88 120 ASN A C 1
ATOM 973 O O . ASN A 1 120 ? -14.227 -13.969 -18.891 1 96.88 120 ASN A O 1
ATOM 977 N N . CYS A 1 121 ? -13.422 -12.141 -17.906 1 94.44 121 CYS A N 1
ATOM 978 C CA . CYS A 1 121 ? -14.68 -11.828 -17.234 1 94.44 121 CYS A CA 1
ATOM 979 C C . CYS A 1 121 ? -15.781 -11.523 -18.25 1 94.44 121 CYS A C 1
ATOM 981 O O . CYS A 1 121 ? -16.969 -11.539 -17.906 1 94.44 121 CYS A O 1
ATOM 983 N N . GLY A 1 122 ? -15.43 -11.266 -19.484 1 93.69 122 GLY A N 1
ATOM 984 C CA . GLY A 1 122 ? -16.406 -11.047 -20.531 1 93.69 122 GLY A CA 1
ATOM 985 C C . GLY A 1 122 ? -17.359 -12.219 -20.719 1 93.69 122 GLY A C 1
ATOM 986 O O . GLY A 1 122 ? -18.484 -12.047 -21.172 1 93.69 122 GLY A O 1
ATOM 987 N N . LYS A 1 123 ? -16.891 -13.336 -20.344 1 94.94 123 LYS A N 1
ATOM 988 C CA . LYS A 1 123 ? -17.672 -14.562 -20.5 1 94.94 123 LYS A CA 1
ATOM 989 C C . LYS A 1 123 ? -18.844 -14.594 -19.516 1 94.94 123 LYS A C 1
ATOM 991 O O . LYS A 1 123 ? -19.734 -15.43 -19.625 1 94.94 123 LYS A O 1
ATOM 996 N N . LEU A 1 124 ? -18.828 -13.719 -18.578 1 94.69 124 LEU A N 1
ATOM 997 C CA . LEU A 1 124 ? -19.875 -13.664 -17.578 1 94.69 124 LEU A CA 1
ATOM 998 C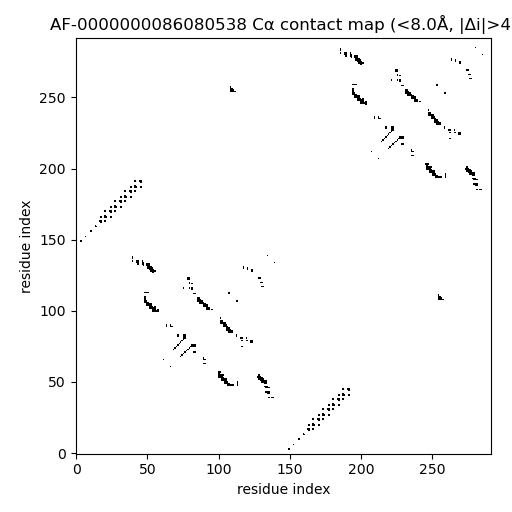 C . LEU A 1 124 ? -21.031 -12.773 -18.047 1 94.69 124 LEU A C 1
ATOM 1000 O O . LEU A 1 124 ? -22.031 -12.617 -17.328 1 94.69 124 LEU A O 1
ATOM 1004 N N . LYS A 1 125 ? -20.828 -12.234 -19.203 1 91.81 125 LYS A N 1
ATOM 1005 C CA . LYS A 1 125 ? -21.891 -11.375 -19.719 1 91.81 125 LYS A CA 1
ATOM 1006 C C . LYS A 1 125 ? -23.234 -12.102 -19.734 1 91.81 125 LYS A C 1
ATOM 1008 O O . LYS A 1 125 ? -23.312 -13.242 -20.219 1 91.81 125 LYS A O 1
ATOM 1013 N N . GLY A 1 126 ? -24.25 -11.492 -19.266 1 91.25 126 GLY A N 1
ATOM 1014 C CA . GLY A 1 126 ? -25.578 -12.086 -19.234 1 91.25 126 GLY A CA 1
ATOM 1015 C C . GLY A 1 126 ? -25.844 -12.852 -17.938 1 91.25 126 GLY A C 1
ATOM 1016 O O . GLY A 1 126 ? -26.984 -13.227 -17.672 1 91.25 126 GLY A O 1
ATOM 1017 N N . SER A 1 127 ? -24.781 -13.172 -17.297 1 91.69 127 SER A N 1
ATOM 1018 C CA . SER A 1 127 ? -24.984 -13.828 -16 1 91.69 127 SER A CA 1
ATOM 1019 C C . SER A 1 127 ? -25.203 -12.812 -14.891 1 91.69 127 SER A C 1
ATOM 1021 O O . SER A 1 127 ? -25.141 -11.602 -15.125 1 91.69 127 SER A O 1
ATOM 1023 N N . SER A 1 128 ? -25.547 -13.312 -13.734 1 93.19 128 SER A N 1
ATOM 1024 C CA . SER A 1 128 ? -25.766 -12.445 -12.578 1 93.19 128 SER A CA 1
ATOM 1025 C C . SER A 1 128 ? -24.469 -12.172 -11.836 1 93.19 128 SER A C 1
ATOM 1027 O O . SER A 1 128 ? -24.453 -11.445 -10.844 1 93.19 128 SER A O 1
ATOM 1029 N N . ILE A 1 129 ? -23.422 -12.641 -12.391 1 95.12 129 ILE A N 1
ATOM 1030 C CA . ILE A 1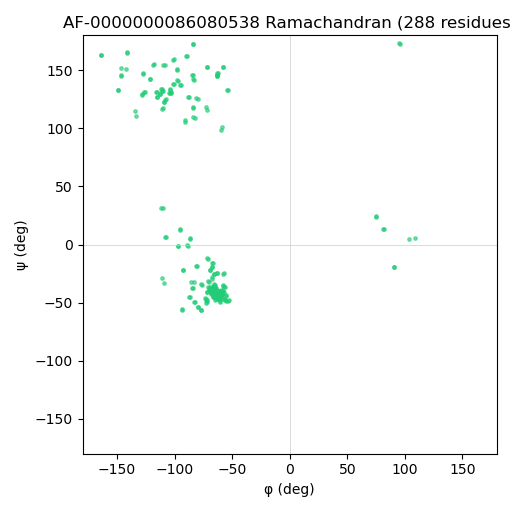 129 ? -22.156 -12.555 -11.672 1 95.12 129 ILE A CA 1
ATOM 1031 C C . ILE A 1 129 ? -21.297 -11.43 -12.242 1 95.12 129 ILE A C 1
ATOM 1033 O O . ILE A 1 129 ? -21.203 -11.273 -13.469 1 95.12 129 ILE A O 1
ATOM 1037 N N . GLY A 1 130 ? -20.797 -10.602 -11.359 1 95.75 130 GLY A N 1
ATOM 1038 C CA . GLY A 1 130 ? -19.859 -9.547 -11.734 1 95.75 130 GLY A CA 1
ATOM 1039 C C . GLY A 1 130 ? -18.531 -9.641 -11.023 1 95.75 130 GLY A C 1
ATOM 1040 O O . GLY A 1 130 ? -18.453 -10.062 -9.867 1 95.75 130 GLY A O 1
ATOM 1041 N N . ILE A 1 131 ? -17.5 -9.32 -11.781 1 96.94 131 ILE A N 1
ATOM 1042 C CA . ILE A 1 131 ? -16.156 -9.312 -11.203 1 96.94 131 ILE A CA 1
ATOM 1043 C C . ILE A 1 131 ? -15.5 -7.961 -11.453 1 96.94 131 ILE A C 1
ATOM 1045 O O . ILE A 1 131 ? -15.555 -7.434 -12.57 1 96.94 131 ILE A O 1
ATOM 1049 N N . SER A 1 132 ? -14.945 -7.398 -10.398 1 95.75 132 SER A N 1
ATOM 1050 C CA . SER A 1 132 ? -14.258 -6.121 -10.539 1 95.75 132 SER A CA 1
ATOM 1051 C C . SER A 1 132 ? -13 -6.07 -9.68 1 95.75 132 SER A C 1
ATOM 1053 O O . SER A 1 132 ? -12.797 -6.926 -8.82 1 95.75 132 SER A O 1
ATOM 1055 N N . ARG A 1 133 ? -12.18 -5.109 -9.984 1 95.88 133 ARG A N 1
ATOM 1056 C CA . ARG A 1 133 ? -11.023 -4.848 -9.125 1 95.88 133 ARG A CA 1
ATOM 1057 C C . ARG A 1 133 ? -11.461 -4.219 -7.805 1 95.88 133 ARG A C 1
ATOM 1059 O O . ARG A 1 133 ? -12.547 -3.646 -7.711 1 95.88 133 ARG A O 1
ATOM 1066 N N . ASP A 1 134 ? -10.633 -4.477 -6.836 1 96.44 134 ASP A N 1
ATOM 1067 C CA . ASP A 1 134 ? -10.844 -3.873 -5.523 1 96.44 134 ASP A CA 1
ATOM 1068 C C . ASP A 1 134 ? -10.102 -2.543 -5.406 1 96.44 134 ASP A C 1
ATOM 1070 O O . ASP A 1 134 ? -8.875 -2.518 -5.309 1 96.44 134 ASP A O 1
ATOM 1074 N N . TYR A 1 135 ? -10.828 -1.45 -5.43 1 95.38 135 TYR A N 1
ATOM 1075 C CA . TYR A 1 135 ? -10.211 -0.13 -5.34 1 95.38 135 TYR A CA 1
ATOM 1076 C C . TYR A 1 135 ? -10.523 0.525 -3.998 1 95.38 135 TYR A C 1
ATOM 1078 O O . TYR A 1 135 ? -11.531 0.196 -3.357 1 95.38 135 TYR A O 1
ATOM 1086 N N . ALA A 1 136 ? -9.602 1.415 -3.662 1 93.94 136 ALA A N 1
ATOM 1087 C CA . ALA A 1 136 ? -9.867 2.238 -2.486 1 93.94 136 ALA A CA 1
ATOM 1088 C C . ALA A 1 136 ? -11.172 3.023 -2.654 1 93.94 136 ALA A C 1
ATOM 1090 O O . ALA A 1 136 ? -11.57 3.336 -3.777 1 93.94 136 ALA A O 1
ATOM 1091 N N . LYS A 1 137 ? -11.758 3.314 -1.562 1 92.25 137 LYS A N 1
ATOM 1092 C CA . LYS A 1 137 ? -13.039 4.023 -1.554 1 92.25 137 LYS A CA 1
ATOM 1093 C C . LYS A 1 137 ? -12.961 5.305 -2.381 1 92.25 137 LYS A C 1
ATOM 1095 O O . LYS A 1 137 ? -13.859 5.59 -3.176 1 92.25 137 LYS A O 1
ATOM 1100 N N . ASP A 1 138 ? -11.938 6.09 -2.172 1 91.06 138 ASP A N 1
ATOM 1101 C CA . ASP A 1 138 ? -11.766 7.348 -2.893 1 91.06 138 ASP A CA 1
ATOM 1102 C C . ASP A 1 138 ? -11.727 7.113 -4.402 1 91.06 138 ASP A C 1
ATOM 1104 O O . ASP A 1 138 ? -12.297 7.887 -5.172 1 91.06 138 ASP A O 1
ATOM 1108 N N . THR A 1 139 ? -11.07 6.066 -4.77 1 91.75 139 THR A N 1
ATOM 1109 C CA . THR A 1 139 ? -10.961 5.742 -6.188 1 91.75 139 THR A CA 1
ATOM 1110 C C . THR A 1 139 ? -12.312 5.328 -6.762 1 91.75 139 THR A C 1
ATOM 1112 O O . THR A 1 139 ? -12.672 5.727 -7.867 1 91.75 139 THR A O 1
ATOM 1115 N N . VAL A 1 140 ? -13.078 4.602 -6.027 1 91.56 140 VAL A N 1
ATOM 1116 C CA . VAL A 1 140 ? -14.398 4.152 -6.438 1 91.56 140 VAL A CA 1
ATOM 1117 C C . VAL A 1 140 ? -15.312 5.359 -6.668 1 91.56 140 VAL A C 1
ATOM 1119 O O . VAL A 1 140 ? -16.031 5.418 -7.664 1 91.56 140 VAL A O 1
ATOM 1122 N N . GLU A 1 141 ? -15.219 6.301 -5.738 1 91.25 141 GLU A N 1
ATOM 1123 C CA . GLU A 1 141 ? -16.062 7.488 -5.828 1 91.25 141 GLU A CA 1
ATOM 1124 C C . GLU A 1 141 ? -15.727 8.312 -7.062 1 91.25 141 GLU A C 1
ATOM 1126 O O . GLU A 1 141 ? -16.625 8.859 -7.715 1 91.25 141 GLU A O 1
ATOM 1131 N N . VAL A 1 142 ? -14.516 8.359 -7.336 1 88.75 142 VAL A N 1
ATOM 1132 C CA . VAL A 1 142 ? -14.07 9.117 -8.508 1 88.75 142 VAL A CA 1
ATOM 1133 C C . VAL A 1 142 ? -14.547 8.422 -9.781 1 88.75 1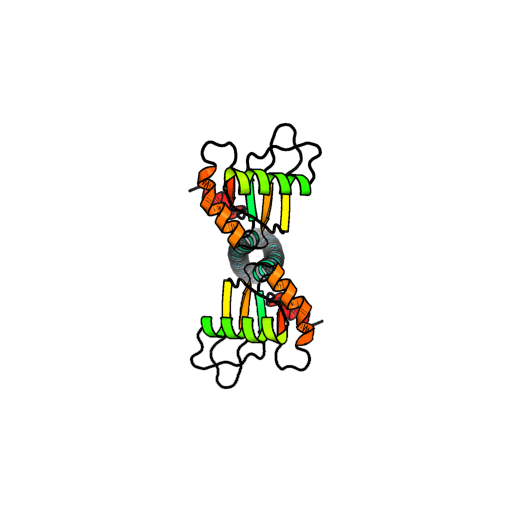42 VAL A C 1
ATOM 1135 O O . VAL A 1 142 ? -14.977 9.078 -10.734 1 88.75 142 VAL A O 1
ATOM 1138 N N . ARG A 1 143 ? -14.492 7.09 -9.781 1 87.06 143 ARG A N 1
ATOM 1139 C CA . ARG A 1 143 ? -14.859 6.305 -10.953 1 87.06 143 ARG A CA 1
ATOM 1140 C C . ARG A 1 143 ? -16.375 6.344 -11.18 1 87.06 143 ARG A C 1
ATOM 1142 O O . ARG A 1 143 ? -16.828 6.258 -12.32 1 87.06 143 ARG A O 1
ATOM 1149 N N . LYS A 1 144 ? -17.125 6.441 -10.133 1 86.81 144 LYS A N 1
ATOM 1150 C CA . LYS A 1 144 ? -18.578 6.531 -10.242 1 86.81 144 LYS A CA 1
ATOM 1151 C C . LYS A 1 144 ? -19 7.852 -10.883 1 86.81 144 LYS A C 1
ATOM 1153 O O . LYS A 1 144 ? -20.047 7.922 -11.539 1 86.81 144 LYS A O 1
ATOM 1158 N N . LYS A 1 145 ? -18.188 8.859 -10.703 1 85.56 145 LYS A N 1
ATOM 1159 C CA . LYS A 1 145 ? -18.516 10.172 -11.242 1 85.56 145 LYS A CA 1
ATOM 1160 C C . LYS A 1 145 ? -18.141 10.258 -12.719 1 85.56 145 LYS A C 1
ATOM 1162 O O . LYS A 1 145 ? -18.578 11.18 -13.422 1 85.56 145 LYS A O 1
ATOM 1167 N N . LEU A 1 146 ? -17.344 9.438 -13.18 1 74.06 146 LEU A N 1
ATOM 1168 C CA . LEU A 1 146 ? -16.984 9.438 -14.594 1 74.06 146 LEU A CA 1
ATOM 1169 C C . LEU A 1 146 ? -18.031 8.711 -15.43 1 74.06 146 LEU A C 1
ATOM 1171 O O . LEU A 1 146 ? -18.328 9.117 -16.547 1 74.06 146 LEU A O 1
ATOM 1175 N N . MET B 1 1 ? -11.867 56.75 28.062 1 57.78 1 MET B N 1
ATOM 1176 C CA . MET B 1 1 ? -12.492 55.562 28.609 1 57.78 1 MET B CA 1
ATOM 1177 C C . MET B 1 1 ? -13.047 54.688 27.484 1 57.78 1 MET B C 1
ATOM 1179 O O . MET B 1 1 ? -12.844 53.469 27.484 1 57.78 1 MET B O 1
ATOM 1183 N N . THR B 1 2 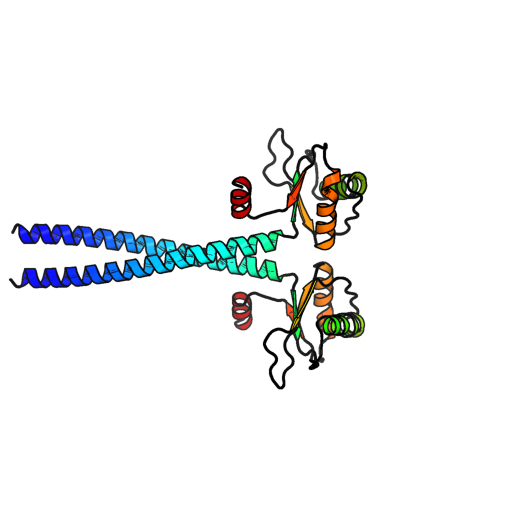? -13.422 55.375 26.375 1 73.19 2 THR B N 1
ATOM 1184 C CA . THR B 1 2 ? -14.164 54.75 25.297 1 73.19 2 THR B CA 1
ATOM 1185 C C . THR B 1 2 ? -13.219 54.062 24.312 1 73.19 2 THR B C 1
ATOM 1187 O O . THR B 1 2 ? -13.477 52.938 23.875 1 73.19 2 THR B O 1
ATOM 1190 N N . GLU B 1 3 ? -12.078 54.594 24.141 1 75.12 3 GLU B N 1
ATOM 1191 C CA . GLU B 1 3 ? -11.125 54.031 23.188 1 75.12 3 GLU B CA 1
ATOM 1192 C C . GLU B 1 3 ? -10.453 52.781 23.75 1 75.12 3 GLU B C 1
ATOM 1194 O O . GLU B 1 3 ? -10.242 51.812 23.016 1 75.12 3 GLU B O 1
ATOM 1199 N N . VAL B 1 4 ? -10.273 52.844 25.047 1 74.12 4 VAL B N 1
ATOM 1200 C CA . VAL B 1 4 ? -9.648 51.719 25.75 1 74.12 4 VAL B CA 1
ATOM 1201 C C . VAL B 1 4 ? -10.578 50.531 25.734 1 74.12 4 VAL B C 1
ATOM 1203 O O . VAL B 1 4 ? -10.133 49.375 25.516 1 74.12 4 VAL B O 1
ATOM 1206 N N . ASN B 1 5 ? -11.781 50.812 25.875 1 76.19 5 ASN B N 1
ATOM 1207 C CA . ASN B 1 5 ? -12.766 49.719 25.875 1 76.19 5 ASN B CA 1
ATOM 1208 C C . ASN B 1 5 ? -12.867 49.062 24.516 1 76.19 5 ASN B C 1
ATOM 1210 O O . ASN B 1 5 ? -12.977 47.844 24.422 1 76.19 5 ASN B O 1
ATOM 1214 N N . ALA B 1 6 ? -12.836 49.906 23.469 1 79.06 6 ALA B N 1
ATOM 1215 C CA . ALA B 1 6 ? -12.891 49.375 22.094 1 79.06 6 ALA B CA 1
ATOM 1216 C C . ALA B 1 6 ? -11.656 48.531 21.781 1 79.06 6 ALA B C 1
ATOM 1218 O O . ALA B 1 6 ? -11.766 47.469 21.156 1 79.06 6 ALA B O 1
ATOM 1219 N N . THR B 1 7 ? -10.555 48.969 22.266 1 77.19 7 THR B N 1
ATOM 1220 C CA . THR B 1 7 ? -9.312 48.219 22.047 1 77.19 7 THR B CA 1
ATOM 1221 C C . THR B 1 7 ? -9.312 46.906 22.812 1 77.19 7 THR B C 1
ATOM 1223 O O . THR B 1 7 ? -8.844 45.906 22.297 1 77.19 7 THR B O 1
ATOM 1226 N N . CYS B 1 8 ? -9.883 46.969 23.969 1 74 8 CYS B N 1
ATOM 1227 C CA . CYS B 1 8 ? -9.969 45.75 24.781 1 74 8 CYS B CA 1
ATOM 1228 C C . CYS B 1 8 ? -10.875 44.719 24.141 1 74 8 CYS B C 1
ATOM 1230 O O . CYS B 1 8 ? -10.578 43.531 24.172 1 74 8 CYS B O 1
ATOM 1232 N N . GLU B 1 9 ? -11.914 45.219 23.516 1 81.31 9 GLU B N 1
ATOM 1233 C CA . GLU B 1 9 ? -12.844 44.312 22.844 1 81.31 9 GLU B CA 1
ATOM 1234 C C . GLU B 1 9 ? -12.203 43.688 21.609 1 81.31 9 GLU B C 1
ATOM 1236 O O . GLU B 1 9 ? -12.391 42.5 21.359 1 81.31 9 GLU B O 1
ATOM 1241 N N . LYS B 1 10 ? -11.477 44.5 20.953 1 81.25 10 LYS B N 1
ATOM 1242 C CA . LYS B 1 10 ? -10.773 43.969 19.766 1 81.25 10 LYS B CA 1
ATOM 1243 C C . LYS B 1 10 ? -9.734 42.938 20.156 1 81.25 10 LYS B C 1
ATOM 1245 O O . LYS B 1 10 ? -9.586 41.906 19.484 1 81.25 10 LYS B O 1
ATOM 1250 N N . MET B 1 11 ? -9.062 43.219 21.281 1 82.12 11 MET B N 1
ATOM 1251 C CA . MET B 1 11 ? -8.039 42.312 21.766 1 82.12 11 MET B CA 1
ATOM 1252 C C . MET B 1 11 ? -8.641 40.969 22.172 1 82.12 11 MET B C 1
ATOM 1254 O O . MET B 1 11 ? -8.07 39.906 21.891 1 82.12 11 MET B O 1
ATOM 1258 N N . ASN B 1 12 ? -9.789 41.094 22.781 1 83.25 12 ASN B N 1
ATOM 1259 C CA . ASN B 1 12 ? -10.477 39.844 23.172 1 83.25 12 ASN B CA 1
ATOM 1260 C C . ASN B 1 12 ? -10.891 39.031 21.953 1 83.25 12 ASN B C 1
ATOM 1262 O O . ASN B 1 12 ? -10.805 37.812 21.969 1 83.25 12 ASN B O 1
ATOM 1266 N N . ALA B 1 13 ? -11.328 39.719 20.984 1 85.88 13 ALA B N 1
ATOM 1267 C CA . ALA B 1 13 ? -11.727 39.031 19.75 1 85.88 13 ALA B CA 1
ATOM 1268 C C . ALA B 1 13 ? -10.531 38.344 19.094 1 85.88 13 ALA B C 1
ATOM 1270 O O . ALA B 1 13 ? -10.648 37.25 18.594 1 85.88 13 ALA B O 1
ATOM 1271 N N . VAL B 1 14 ? -9.414 39 19.156 1 86.12 14 VAL B N 1
ATOM 1272 C CA . VAL B 1 14 ? -8.195 38.5 18.547 1 86.12 14 VAL B CA 1
ATOM 1273 C C . VAL B 1 14 ? -7.699 37.281 19.328 1 86.12 14 VAL B C 1
ATOM 1275 O O . VAL B 1 14 ? -7.234 36.281 18.734 1 86.12 14 VAL B O 1
ATOM 1278 N N . LEU B 1 15 ? -7.871 37.375 20.625 1 85.19 15 LEU B N 1
ATOM 1279 C CA . LEU B 1 15 ? -7.48 36.281 21.484 1 85.19 15 LEU B CA 1
ATOM 1280 C C . LEU B 1 15 ? -8.344 35.031 21.203 1 85.19 15 LEU B C 1
ATOM 1282 O O . LEU B 1 15 ? -7.852 33.906 21.234 1 85.19 15 LEU B O 1
ATOM 1286 N N . ASP B 1 16 ? -9.594 35.281 20.875 1 90.12 16 ASP B N 1
ATOM 1287 C CA . ASP B 1 16 ? -10.492 34.188 20.516 1 90.12 16 ASP B CA 1
ATOM 1288 C C . ASP B 1 16 ? -10.055 33.531 19.203 1 90.12 16 ASP B C 1
ATOM 1290 O O . ASP B 1 16 ? -10.109 32.312 19.078 1 90.12 16 ASP B O 1
ATOM 1294 N N . VAL B 1 17 ? -9.688 34.344 18.281 1 89.56 17 VAL B N 1
ATOM 1295 C CA . VAL B 1 17 ? -9.219 33.812 17 1 89.56 17 VAL B CA 1
ATOM 1296 C C . VAL B 1 17 ? -7.977 32.938 17.219 1 89.56 17 VAL B C 1
ATOM 1298 O O . VAL B 1 17 ? -7.848 31.891 16.609 1 89.56 17 VAL B O 1
ATOM 1301 N N . ILE B 1 18 ? -7.105 33.375 18.078 1 91.75 18 ILE B N 1
ATOM 1302 C CA . ILE B 1 18 ? -5.871 32.625 18.359 1 91.75 18 ILE B CA 1
ATOM 1303 C C . ILE B 1 18 ? -6.207 31.281 18.984 1 91.75 18 ILE B C 1
ATOM 1305 O O . ILE B 1 18 ? -5.59 30.266 18.656 1 91.75 18 ILE B O 1
ATOM 1309 N N . GLN B 1 19 ? -7.121 31.328 19.875 1 92.69 19 GLN B N 1
ATOM 1310 C CA . GLN B 1 19 ? -7.543 30.078 20.5 1 92.69 19 GLN B CA 1
ATOM 1311 C C . GLN B 1 19 ? -8.117 29.109 19.484 1 92.69 19 GLN B C 1
ATOM 1313 O O . GLN B 1 19 ? -7.809 27.922 19.516 1 92.69 19 GLN B O 1
ATOM 1318 N N . ASP B 1 20 ? -8.93 29.609 18.609 1 94.62 20 ASP B N 1
ATOM 1319 C CA . ASP B 1 20 ? -9.508 28.766 17.562 1 94.62 20 ASP B CA 1
ATOM 1320 C C . ASP B 1 20 ? -8.43 28.203 16.656 1 94.62 20 ASP B C 1
ATOM 1322 O O . ASP B 1 20 ? -8.484 27.031 16.266 1 94.62 20 ASP B O 1
ATOM 1326 N N . MET B 1 21 ? -7.496 29 16.312 1 95.25 21 MET B N 1
ATOM 1327 C CA . MET B 1 21 ? -6.402 28.578 15.445 1 95.25 21 MET B CA 1
ATOM 1328 C C . MET B 1 21 ? -5.547 27.516 16.125 1 95.25 21 MET B C 1
ATOM 1330 O O . MET B 1 21 ? -5.066 26.578 15.477 1 95.25 21 MET B O 1
ATOM 1334 N N . SER B 1 22 ? -5.402 27.703 17.406 1 94.56 22 SER B N 1
ATOM 1335 C CA . SER B 1 22 ? -4.621 26.734 18.172 1 94.56 22 SER B CA 1
ATOM 1336 C C . SER B 1 22 ? -5.27 25.359 18.141 1 94.56 22 SER B C 1
ATOM 1338 O O . SER B 1 22 ? -4.578 24.344 18 1 94.56 22 SER B O 1
ATOM 1340 N N . VAL B 1 23 ? -6.527 25.344 18.266 1 96.25 23 VAL B N 1
ATOM 1341 C CA . VAL B 1 23 ? -7.27 24.078 18.219 1 96.25 23 VAL B CA 1
ATOM 1342 C C . VAL B 1 23 ? -7.152 23.469 16.828 1 96.25 23 VAL B C 1
ATOM 1344 O O . VAL B 1 23 ? -6.938 22.266 16.672 1 96.25 23 VAL B O 1
ATOM 1347 N N . ARG B 1 24 ? -7.277 24.312 15.828 1 96.75 24 ARG B N 1
ATOM 1348 C CA . ARG B 1 24 ? -7.152 23.859 14.453 1 96.75 24 ARG B CA 1
ATOM 1349 C C . ARG B 1 24 ? -5.777 23.25 14.195 1 96.75 24 ARG B C 1
ATOM 1351 O O . ARG B 1 24 ? -5.66 22.203 13.57 1 96.75 24 ARG B O 1
ATOM 1358 N N . VAL B 1 25 ? -4.812 23.859 14.648 1 97.31 25 VAL B N 1
ATOM 1359 C CA . VAL B 1 25 ? -3.439 23.391 14.492 1 97.31 25 VAL B CA 1
ATOM 1360 C C . VAL B 1 25 ? -3.285 22.031 15.164 1 97.31 25 VAL B C 1
ATOM 1362 O O . VAL B 1 25 ? -2.713 21.094 14.586 1 97.31 25 VAL B O 1
ATOM 1365 N N . ARG B 1 26 ? -3.777 21.938 16.344 1 97.5 26 ARG B N 1
ATOM 1366 C CA . ARG B 1 26 ? -3.693 20.672 17.062 1 97.5 26 ARG B CA 1
ATOM 1367 C C . ARG B 1 26 ? -4.387 19.547 16.297 1 97.5 26 ARG B C 1
ATOM 1369 O O . ARG B 1 26 ? -3.85 18.438 16.172 1 97.5 26 ARG B O 1
ATOM 1376 N N . ASN B 1 27 ? -5.531 19.844 15.773 1 98.12 27 ASN B N 1
ATOM 1377 C CA . ASN B 1 27 ? -6.285 18.859 15.008 1 98.12 27 ASN B CA 1
ATOM 1378 C C . ASN B 1 27 ? -5.543 18.438 13.742 1 98.12 27 ASN B C 1
ATOM 1380 O O . ASN B 1 27 ? -5.48 17.25 13.414 1 98.12 27 ASN B O 1
ATOM 1384 N N . LEU B 1 28 ? -4.992 19.406 13.078 1 98.06 28 LEU B N 1
ATOM 1385 C CA . LEU B 1 28 ? -4.27 19.125 11.844 1 98.06 28 LEU B CA 1
ATOM 1386 C C . LEU B 1 28 ? -3 18.328 12.133 1 98.06 28 LEU B C 1
ATOM 1388 O O . LEU B 1 28 ? -2.652 17.422 11.375 1 98.06 28 LEU B O 1
ATOM 1392 N N . GLU B 1 29 ? -2.381 18.656 13.188 1 97.88 29 GLU B N 1
ATOM 1393 C CA . GLU B 1 29 ? -1.191 17.906 13.57 1 97.88 29 GLU B CA 1
ATOM 1394 C C . GLU B 1 29 ? -1.537 16.453 13.891 1 97.88 29 GLU B C 1
ATOM 1396 O O . GLU B 1 29 ? -0.788 15.539 13.531 1 97.88 29 GLU B O 1
ATOM 1401 N N . SER B 1 30 ? -2.6 16.297 14.555 1 98.38 30 SER B N 1
ATOM 1402 C CA . SER B 1 30 ? -3.07 14.945 14.852 1 98.38 30 SER B CA 1
ATOM 1403 C C . SER B 1 30 ? -3.369 14.164 13.578 1 98.38 30 SER B C 1
ATOM 1405 O O . SER B 1 30 ? -3 12.992 13.461 1 98.38 30 SER B O 1
ATOM 1407 N N . LEU B 1 31 ? -3.988 14.797 12.633 1 97.88 31 LEU B N 1
ATOM 1408 C CA . LEU B 1 31 ? -4.309 14.164 11.359 1 97.88 31 LEU B CA 1
ATOM 1409 C C . LEU B 1 31 ? -3.039 13.789 10.602 1 97.88 31 LEU B C 1
ATOM 1411 O O . LEU B 1 31 ? -2.953 12.703 10.031 1 97.88 31 LEU B O 1
ATOM 1415 N N . VAL B 1 32 ? -2.131 14.648 10.602 1 98.19 32 VAL B N 1
ATOM 1416 C CA . VAL B 1 32 ? -0.856 14.398 9.938 1 98.19 32 VAL B CA 1
ATOM 1417 C C . VAL B 1 32 ? -0.186 13.172 10.555 1 98.19 32 VAL B C 1
ATOM 1419 O O . VAL B 1 32 ? 0.337 12.312 9.836 1 98.19 32 VAL B O 1
ATOM 1422 N N . ARG B 1 33 ? -0.249 13.109 11.828 1 97.75 33 ARG B N 1
ATOM 1423 C CA . ARG B 1 33 ? 0.36 11.977 12.516 1 97.75 33 ARG B CA 1
ATOM 1424 C C . ARG B 1 33 ? -0.363 10.68 12.188 1 97.75 33 ARG B C 1
ATOM 1426 O O . ARG B 1 33 ? 0.275 9.672 11.883 1 97.75 33 ARG B O 1
ATOM 1433 N N . GLN B 1 34 ? -1.61 10.703 12.203 1 97.81 34 GLN B N 1
ATOM 1434 C CA . GLN B 1 34 ? -2.412 9.516 11.914 1 97.81 34 GLN B CA 1
ATOM 1435 C C . GLN B 1 34 ? -2.189 9.039 10.477 1 97.81 34 GLN B C 1
ATOM 1437 O O . GLN B 1 34 ? -2.031 7.844 10.234 1 97.81 34 GLN B O 1
ATOM 1442 N N . GLN B 1 35 ? -2.172 9.984 9.602 1 97.5 35 GLN B N 1
ATOM 1443 C CA . GLN B 1 35 ? -1.964 9.641 8.195 1 97.5 35 GLN B CA 1
ATOM 1444 C C . GLN B 1 35 ? -0.563 9.086 7.965 1 97.5 35 GLN B C 1
ATOM 1446 O O . GLN B 1 35 ? -0.375 8.18 7.145 1 97.5 35 GLN B O 1
ATOM 1451 N N . ALA B 1 36 ? 0.354 9.625 8.648 1 96.25 36 ALA B N 1
ATOM 1452 C CA . ALA B 1 36 ? 1.729 9.148 8.523 1 96.25 36 ALA B CA 1
ATOM 1453 C C . ALA B 1 36 ? 1.843 7.68 8.93 1 96.25 36 ALA B C 1
ATOM 1455 O O . ALA B 1 36 ? 2.531 6.898 8.273 1 96.25 36 ALA B O 1
ATOM 1456 N N . GLU B 1 37 ? 1.182 7.297 9.922 1 95.88 37 GLU B N 1
ATOM 1457 C CA . GLU B 1 37 ? 1.193 5.91 10.383 1 95.88 37 GLU B CA 1
ATOM 1458 C C . GLU B 1 37 ? 0.565 4.98 9.352 1 95.88 37 GLU B C 1
ATOM 1460 O O . GLU B 1 37 ? 1.1 3.904 9.07 1 95.88 37 GLU B O 1
ATOM 1465 N N . LYS B 1 38 ? -0.503 5.398 8.859 1 96.31 38 LYS B N 1
ATOM 1466 C CA . LYS B 1 38 ? -1.182 4.609 7.836 1 96.31 38 LYS B CA 1
ATOM 1467 C C . LYS B 1 38 ? -0.317 4.469 6.586 1 96.31 38 LYS B C 1
ATOM 1469 O O . LYS B 1 38 ? -0.278 3.4 5.969 1 96.31 38 LYS B O 1
ATOM 1474 N N . LEU B 1 39 ? 0.325 5.566 6.27 1 96.56 39 LEU B N 1
ATOM 1475 C CA . LEU B 1 39 ? 1.189 5.566 5.094 1 96.56 39 LEU B CA 1
ATOM 1476 C C . LEU B 1 39 ? 2.287 4.512 5.227 1 96.56 39 LEU B C 1
ATOM 1478 O O . LEU B 1 39 ? 2.57 3.783 4.273 1 96.56 39 LEU B O 1
ATOM 1482 N N . VAL B 1 40 ? 2.85 4.41 6.352 1 95.19 40 VAL B N 1
ATOM 1483 C CA . VAL B 1 40 ? 3.92 3.443 6.586 1 95.19 40 VAL B CA 1
ATOM 1484 C C . VAL B 1 40 ? 3.375 2.023 6.449 1 95.19 40 VAL B C 1
ATOM 1486 O O . VAL B 1 40 ? 4.004 1.168 5.824 1 95.19 40 VAL B O 1
ATOM 1489 N N . GLU B 1 41 ? 2.256 1.818 6.996 1 95.25 41 GLU B N 1
ATOM 1490 C CA . GLU B 1 41 ? 1.626 0.503 6.93 1 95.25 41 GLU B CA 1
ATOM 1491 C C . GLU B 1 41 ? 1.354 0.094 5.484 1 95.25 41 GLU B C 1
ATOM 1493 O O . GLU B 1 41 ? 1.7 -1.016 5.074 1 95.25 41 GLU B O 1
ATOM 1498 N N . TYR B 1 42 ? 0.759 0.991 4.766 1 95.06 42 TYR B N 1
ATOM 1499 C CA . TYR B 1 42 ? 0.41 0.691 3.381 1 95.06 42 TYR B CA 1
ATOM 1500 C C . TYR B 1 42 ? 1.66 0.54 2.523 1 95.06 42 TYR B C 1
ATOM 1502 O O . TYR B 1 42 ? 1.703 -0.299 1.619 1 95.06 42 TYR B O 1
ATOM 1510 N N . GLU B 1 43 ? 2.588 1.328 2.766 1 94.06 43 GLU B N 1
ATOM 1511 C CA . GLU B 1 43 ? 3.848 1.205 2.037 1 94.06 43 GLU B CA 1
ATOM 1512 C C . GLU B 1 43 ? 4.488 -0.159 2.27 1 94.06 43 GLU B C 1
ATOM 1514 O O . GLU B 1 43 ? 4.941 -0.808 1.323 1 94.06 43 GLU B O 1
ATOM 1519 N N . ASN B 1 44 ? 4.512 -0.527 3.492 1 94.31 44 ASN B N 1
ATOM 1520 C CA . ASN B 1 44 ? 5.051 -1.846 3.807 1 94.31 44 ASN B CA 1
ATOM 1521 C C . ASN B 1 44 ? 4.273 -2.953 3.098 1 94.31 44 ASN B C 1
ATOM 1523 O O . ASN B 1 44 ? 4.871 -3.896 2.574 1 94.31 44 ASN B O 1
ATOM 1527 N N . ARG B 1 45 ? 3.053 -2.801 3.053 1 92.12 45 ARG B N 1
ATOM 1528 C CA . ARG B 1 45 ? 2.221 -3.787 2.371 1 92.12 45 ARG B CA 1
ATOM 1529 C C . ARG B 1 45 ? 2.514 -3.811 0.875 1 92.12 45 ARG B C 1
ATOM 1531 O O . ARG B 1 45 ? 2.582 -4.883 0.267 1 92.12 45 ARG B O 1
ATOM 1538 N N . SER B 1 46 ? 2.672 -2.674 0.32 1 92.5 46 SER B N 1
ATOM 1539 C CA . SER B 1 46 ? 2.951 -2.555 -1.107 1 92.5 46 SER B CA 1
ATOM 1540 C C . SER B 1 46 ? 4.309 -3.152 -1.456 1 92.5 46 SER B C 1
ATOM 1542 O O . SER B 1 46 ? 4.523 -3.607 -2.582 1 92.5 46 SER B O 1
ATOM 1544 N N . ARG B 1 47 ? 5.215 -3.205 -0.513 1 93.75 47 ARG B N 1
ATOM 1545 C CA . ARG B 1 47 ? 6.578 -3.678 -0.727 1 93.75 47 ARG B CA 1
ATOM 1546 C C . ARG B 1 47 ? 6.723 -5.141 -0.316 1 93.75 47 ARG B C 1
ATOM 1548 O O . ARG B 1 47 ? 7.793 -5.73 -0.472 1 93.75 47 ARG B O 1
ATOM 1555 N N . SER B 1 48 ? 5.664 -5.684 0.156 1 92.5 48 SER B N 1
ATOM 1556 C CA . SER B 1 48 ? 5.727 -6.973 0.84 1 92.5 48 SER B CA 1
ATOM 1557 C C . SER B 1 48 ? 6.203 -8.078 -0.1 1 92.5 48 SER B C 1
ATOM 1559 O O . SER B 1 48 ? 6.801 -9.055 0.34 1 92.5 48 SER B O 1
ATOM 1561 N N . ASN B 1 49 ? 5.992 -7.84 -1.415 1 94.25 49 ASN B N 1
ATOM 1562 C CA . ASN B 1 49 ? 6.395 -8.883 -2.354 1 94.25 49 ASN B CA 1
ATOM 1563 C C . ASN B 1 49 ? 7.789 -8.617 -2.916 1 94.25 49 ASN B C 1
ATOM 1565 O O . ASN B 1 49 ? 8.227 -9.289 -3.854 1 94.25 49 ASN B O 1
ATOM 1569 N N . ASN B 1 50 ? 8.43 -7.73 -2.324 1 96.25 50 ASN B N 1
ATOM 1570 C CA . ASN B 1 50 ? 9.797 -7.414 -2.725 1 96.25 50 ASN B CA 1
ATOM 1571 C C . ASN B 1 50 ? 10.82 -8.117 -1.838 1 96.25 50 ASN B C 1
ATOM 1573 O O . ASN B 1 50 ? 10.586 -8.312 -0.645 1 96.25 50 ASN B O 1
ATOM 1577 N N . LEU B 1 51 ? 11.961 -8.406 -2.42 1 97.62 51 LEU B N 1
ATOM 1578 C CA . LEU B 1 51 ? 13.156 -8.805 -1.681 1 97.62 51 LEU B CA 1
ATOM 1579 C C . LEU B 1 51 ? 14.352 -7.941 -2.084 1 97.62 51 LEU B C 1
ATOM 1581 O O . LEU B 1 51 ? 14.453 -7.516 -3.236 1 97.62 51 LEU B O 1
ATOM 1585 N N . LEU B 1 52 ? 15.18 -7.727 -1.104 1 97.31 52 LEU B N 1
ATOM 1586 C CA . LEU B 1 52 ? 16.438 -7.023 -1.332 1 97.31 52 LEU B CA 1
ATOM 1587 C C . LEU B 1 52 ? 17.609 -7.984 -1.256 1 97.31 52 LEU B C 1
ATOM 1589 O O . LEU B 1 52 ? 17.75 -8.734 -0.285 1 97.31 52 LEU B O 1
ATOM 1593 N N . LEU B 1 53 ? 18.359 -7.969 -2.297 1 97.19 53 LEU B N 1
ATOM 1594 C CA . LEU B 1 53 ? 19.531 -8.828 -2.352 1 97.19 53 LEU B CA 1
ATOM 1595 C C . LEU B 1 53 ? 20.812 -8 -2.322 1 97.19 53 LEU B C 1
ATOM 1597 O O . LEU B 1 53 ? 20.938 -7.023 -3.062 1 97.19 53 LEU B O 1
ATOM 1601 N N . TYR B 1 54 ? 21.688 -8.43 -1.525 1 95.81 54 TYR B N 1
ATOM 1602 C CA . TYR B 1 54 ? 22.969 -7.742 -1.373 1 95.81 54 TYR B CA 1
ATOM 1603 C C . TYR B 1 54 ? 24.125 -8.648 -1.767 1 95.81 54 TYR B C 1
ATOM 1605 O O . TYR B 1 54 ? 24 -9.875 -1.702 1 95.81 54 TYR B O 1
ATOM 1613 N N . GLY B 1 55 ? 25.203 -7.949 -2.164 1 93.75 55 GLY B N 1
ATOM 1614 C CA . GLY B 1 55 ? 26.422 -8.695 -2.406 1 93.75 55 GLY B CA 1
ATOM 1615 C C . GLY B 1 55 ? 26.469 -9.344 -3.777 1 93.75 55 GLY B C 1
ATOM 1616 O O . GLY B 1 55 ? 27.234 -10.273 -4.004 1 93.75 55 GLY B O 1
ATOM 1617 N N . ILE B 1 56 ? 25.594 -8.945 -4.613 1 93.25 56 ILE B N 1
ATOM 1618 C CA . ILE B 1 56 ? 25.578 -9.492 -5.969 1 93.25 56 ILE B CA 1
ATOM 1619 C C . ILE B 1 56 ? 26.5 -8.664 -6.863 1 93.25 56 ILE B C 1
ATOM 1621 O O . ILE B 1 56 ? 26.359 -7.445 -6.949 1 93.25 56 ILE B O 1
ATOM 1625 N N . GLU B 1 57 ? 27.312 -9.375 -7.445 1 90.19 57 GLU B N 1
ATOM 1626 C CA . GLU B 1 57 ? 28.266 -8.695 -8.312 1 90.19 57 GLU B CA 1
ATOM 1627 C C . GLU B 1 57 ? 27.562 -8 -9.469 1 90.19 57 GLU B C 1
ATOM 1629 O O . GLU B 1 57 ? 26.578 -8.508 -10 1 90.19 57 GLU B O 1
ATOM 1634 N N . GLU B 1 58 ? 28.172 -6.805 -9.82 1 90.38 58 GLU B N 1
ATOM 1635 C CA . GLU B 1 58 ? 27.578 -6 -10.891 1 90.38 58 GLU B CA 1
ATOM 1636 C C . GLU B 1 58 ? 28.516 -5.91 -12.094 1 90.38 58 GLU B C 1
ATOM 1638 O O . GLU B 1 58 ? 29.688 -5.555 -11.945 1 90.38 58 GLU B O 1
ATOM 1643 N N . ASP B 1 59 ? 27.859 -6.285 -13.195 1 85.5 59 ASP B N 1
ATOM 1644 C CA . ASP B 1 59 ? 28.609 -6.145 -14.445 1 85.5 59 ASP B CA 1
ATOM 1645 C C . ASP B 1 59 ? 28.25 -4.844 -15.156 1 85.5 59 ASP B C 1
ATOM 1647 O O . ASP B 1 59 ? 27.094 -4.418 -15.141 1 85.5 59 ASP B O 1
ATOM 1651 N N . LYS B 1 60 ? 29.219 -4.109 -15.789 1 80.38 60 LYS B N 1
ATOM 1652 C CA . LYS B 1 60 ? 29.031 -2.818 -16.438 1 80.38 60 LYS B CA 1
ATOM 1653 C C . LYS B 1 60 ? 27.953 -2.9 -17.531 1 80.38 60 LYS B C 1
ATOM 1655 O O . LYS B 1 60 ? 27.156 -1.978 -17.688 1 80.38 60 LYS B O 1
ATOM 1660 N N . ASP B 1 61 ? 27.875 -3.938 -18.203 1 84.75 61 ASP B N 1
ATOM 1661 C CA . ASP B 1 61 ? 26.969 -4.062 -19.328 1 84.75 61 ASP B CA 1
ATOM 1662 C C . ASP B 1 61 ? 25.828 -5.023 -19.016 1 84.75 61 ASP B C 1
ATOM 1664 O O . ASP B 1 61 ? 25.25 -5.645 -19.906 1 84.75 61 ASP B O 1
ATOM 1668 N N . GLU B 1 62 ? 25.469 -5.047 -17.75 1 88.19 62 GLU B N 1
ATOM 1669 C CA . GLU B 1 62 ? 24.438 -5.984 -17.312 1 88.19 62 GLU B CA 1
ATOM 1670 C C . GLU B 1 62 ? 23.047 -5.449 -17.609 1 88.19 62 GLU B C 1
ATOM 1672 O O . GLU B 1 62 ? 22.719 -4.309 -17.266 1 88.19 62 GLU B O 1
ATOM 1677 N N . SER B 1 63 ? 22.297 -6.258 -18.297 1 91.81 63 SER B N 1
ATOM 1678 C CA . SER B 1 63 ? 20.891 -5.93 -18.469 1 91.81 63 SER B CA 1
ATOM 1679 C C . SER B 1 63 ? 20.031 -6.52 -17.344 1 91.81 63 SER B C 1
ATOM 1681 O O . SER B 1 63 ? 20.5 -7.395 -16.609 1 91.81 63 SER B O 1
ATOM 1683 N N . ASP B 1 64 ? 18.812 -6.004 -17.172 1 90.62 64 ASP B N 1
ATOM 1684 C CA . ASP B 1 64 ? 17.891 -6.547 -16.172 1 90.62 64 ASP B CA 1
ATOM 1685 C C . ASP B 1 64 ? 17.656 -8.039 -16.406 1 90.62 64 ASP B C 1
ATOM 1687 O O . ASP B 1 64 ? 17.531 -8.805 -15.445 1 90.62 64 ASP B O 1
ATOM 1691 N N . ASP B 1 65 ? 17.609 -8.414 -17.625 1 91.88 65 ASP B N 1
ATOM 1692 C CA . ASP B 1 65 ? 17.391 -9.82 -17.969 1 91.88 65 ASP B CA 1
ATOM 1693 C C . ASP B 1 65 ? 18.578 -10.68 -17.531 1 91.88 65 ASP B C 1
ATOM 1695 O O . ASP B 1 65 ? 18.406 -11.805 -17.062 1 91.88 65 ASP B O 1
ATOM 1699 N N . ASP B 1 66 ? 19.719 -10.133 -17.703 1 93.56 66 ASP B N 1
ATOM 1700 C CA . ASP B 1 66 ? 20.906 -10.836 -17.25 1 93.56 66 ASP B CA 1
ATOM 1701 C C . ASP B 1 66 ? 20.922 -11.008 -15.742 1 93.56 66 ASP B C 1
ATOM 1703 O O . ASP B 1 66 ? 21.234 -12.086 -15.234 1 93.56 66 ASP B O 1
ATOM 1707 N N . LEU B 1 67 ? 20.641 -9.922 -15.133 1 94.69 67 LEU B N 1
ATOM 1708 C CA . LEU B 1 67 ? 20.578 -9.938 -13.68 1 94.69 67 LEU B CA 1
ATOM 1709 C C . LEU B 1 67 ? 19.562 -10.969 -13.188 1 94.69 67 LEU B C 1
ATOM 1711 O O . LEU B 1 67 ? 19.859 -11.758 -12.289 1 94.69 67 LEU B O 1
ATOM 1715 N N . LYS B 1 68 ? 18.422 -10.969 -13.766 1 95 68 LYS B N 1
ATOM 1716 C CA . LYS B 1 68 ? 17.359 -11.898 -13.414 1 95 68 LYS B CA 1
ATOM 1717 C C . LYS B 1 68 ? 17.828 -13.344 -13.531 1 95 68 LYS B C 1
ATOM 1719 O O . LYS B 1 68 ? 17.641 -14.148 -12.617 1 95 68 LYS B O 1
ATOM 1724 N N . LYS B 1 69 ? 18.438 -13.641 -14.617 1 93.94 69 LYS B N 1
ATOM 1725 C CA . LYS B 1 69 ? 18.922 -14.992 -14.859 1 93.94 69 LYS B CA 1
ATOM 1726 C C . LYS B 1 69 ? 19.969 -15.391 -13.82 1 93.94 69 LYS B C 1
ATOM 1728 O O . LYS B 1 69 ? 19.938 -16.5 -13.281 1 93.94 69 LYS B O 1
ATOM 1733 N N . ALA B 1 70 ? 20.875 -14.523 -13.578 1 93.5 70 ALA B N 1
ATOM 1734 C CA . ALA B 1 70 ? 21.953 -14.797 -12.633 1 93.5 70 ALA B CA 1
ATOM 1735 C C . ALA B 1 70 ? 21.406 -15.062 -11.227 1 93.5 70 ALA B C 1
ATOM 1737 O O . ALA B 1 70 ? 21.844 -16 -10.555 1 93.5 70 ALA B O 1
ATOM 1738 N N . VAL B 1 71 ? 20.469 -14.281 -10.852 1 95.69 71 VAL B N 1
ATOM 1739 C CA . VAL B 1 71 ? 19.938 -14.398 -9.5 1 95.69 71 VAL B CA 1
ATOM 1740 C C . VAL B 1 71 ? 19.094 -15.672 -9.391 1 95.69 71 VAL B C 1
ATOM 1742 O O . VAL B 1 71 ? 19.281 -16.469 -8.469 1 95.69 71 VAL B O 1
ATOM 1745 N N . ILE B 1 72 ? 18.203 -15.953 -10.305 1 95.62 72 ILE B N 1
ATOM 1746 C CA . ILE B 1 72 ? 17.266 -17.078 -10.25 1 95.62 72 ILE B CA 1
ATOM 1747 C C . ILE B 1 72 ? 18.031 -18.391 -10.391 1 95.62 72 ILE B C 1
ATOM 1749 O O . ILE B 1 72 ? 17.812 -19.328 -9.609 1 95.62 72 ILE B O 1
ATOM 1753 N N . GLU B 1 73 ? 18.938 -18.422 -11.266 1 95.12 73 GLU B N 1
ATOM 1754 C CA . GLU B 1 73 ? 19.641 -19.672 -11.555 1 95.12 73 GLU B CA 1
ATOM 1755 C C . GLU B 1 73 ? 20.766 -19.922 -10.555 1 95.12 73 GLU B C 1
ATOM 1757 O O . GLU B 1 73 ? 20.828 -20.984 -9.938 1 95.12 73 GLU B O 1
ATOM 1762 N N . ASN B 1 74 ? 21.609 -18.922 -10.328 1 93.19 74 ASN B N 1
ATOM 1763 C CA . ASN B 1 74 ? 22.812 -19.156 -9.547 1 93.19 74 ASN B CA 1
ATOM 1764 C C . ASN B 1 74 ? 22.547 -19.047 -8.047 1 93.19 74 ASN B C 1
ATOM 1766 O O . ASN B 1 74 ? 23.094 -19.812 -7.258 1 93.19 74 ASN B O 1
ATOM 1770 N N . ILE B 1 75 ? 21.703 -18.125 -7.707 1 94.81 75 ILE B N 1
ATOM 1771 C CA . ILE B 1 75 ? 21.5 -17.906 -6.281 1 94.81 75 ILE B CA 1
ATOM 1772 C C . ILE B 1 75 ? 20.312 -18.734 -5.797 1 94.81 75 ILE B C 1
ATOM 1774 O O . ILE B 1 75 ? 20.453 -19.609 -4.945 1 94.81 75 ILE B O 1
ATOM 1778 N N . PHE B 1 76 ? 19.125 -18.562 -6.402 1 96.88 76 PHE B N 1
ATOM 1779 C CA . PHE B 1 76 ? 17.922 -19.203 -5.895 1 96.88 76 PHE B CA 1
ATOM 1780 C C . PHE B 1 76 ? 17.938 -20.703 -6.164 1 96.88 76 PHE B C 1
ATOM 1782 O O . PHE B 1 76 ? 17.766 -21.516 -5.246 1 96.88 76 PHE B O 1
ATOM 1789 N N . LYS B 1 77 ? 18.219 -21.047 -7.371 1 96.38 77 LYS B N 1
ATOM 1790 C CA . LYS B 1 77 ? 18.172 -22.453 -7.738 1 96.38 77 LYS B CA 1
ATOM 1791 C C . LYS B 1 77 ? 19.406 -23.203 -7.242 1 96.38 77 LYS B C 1
ATOM 1793 O O . LYS B 1 77 ? 19.281 -24.172 -6.488 1 96.38 77 LYS B O 1
ATOM 1798 N N . GLU B 1 78 ? 20.562 -22.812 -7.566 1 95.12 78 GLU B N 1
ATOM 1799 C CA . GLU B 1 78 ? 21.797 -23.531 -7.285 1 95.12 78 GLU B CA 1
ATOM 1800 C C . GLU B 1 78 ? 22.156 -23.453 -5.805 1 95.12 78 GLU B C 1
ATOM 1802 O O . GLU B 1 78 ? 22.516 -24.469 -5.195 1 95.12 78 GLU B O 1
ATOM 1807 N N . THR B 1 79 ? 22.094 -22.266 -5.242 1 94.44 79 THR B N 1
ATOM 1808 C CA . THR B 1 79 ? 22.562 -22.094 -3.871 1 94.44 79 THR B CA 1
ATOM 1809 C C . THR B 1 79 ? 21.453 -22.391 -2.877 1 94.44 79 THR B C 1
ATOM 1811 O O . THR B 1 79 ? 21.656 -23.156 -1.932 1 94.44 79 THR B O 1
ATOM 1814 N N . LEU B 1 80 ? 20.266 -21.891 -3.107 1 96.19 80 LEU B N 1
ATOM 1815 C CA . LEU B 1 80 ? 19.188 -22.031 -2.139 1 96.19 80 LEU B CA 1
ATOM 1816 C C . LEU B 1 80 ? 18.344 -23.266 -2.43 1 96.19 80 LEU B C 1
ATOM 1818 O O . LEU B 1 80 ? 17.594 -23.734 -1.569 1 96.19 80 LEU B O 1
ATOM 1822 N N . GLY B 1 81 ? 18.391 -23.719 -3.643 1 96.06 81 GLY B N 1
ATOM 1823 C CA . GLY B 1 81 ? 17.578 -24.859 -4.035 1 96.06 81 GLY B CA 1
ATOM 1824 C C . GLY B 1 81 ? 16.109 -24.516 -4.219 1 96.06 81 GLY B C 1
ATOM 1825 O O . GLY B 1 81 ? 15.227 -25.344 -3.959 1 96.06 81 GLY B O 1
ATOM 1826 N N . VAL B 1 82 ? 15.852 -23.297 -4.488 1 96.44 82 VAL B N 1
ATOM 1827 C CA . VAL B 1 82 ? 14.477 -22.828 -4.633 1 96.44 82 VAL B CA 1
ATOM 1828 C C . VAL B 1 82 ? 14.195 -22.5 -6.098 1 96.44 82 VAL B C 1
ATOM 1830 O O . VAL B 1 82 ? 14.906 -21.703 -6.707 1 96.44 82 VAL B O 1
ATOM 1833 N N . GLN B 1 83 ? 13.234 -23.141 -6.578 1 95.06 83 GLN B N 1
ATOM 1834 C CA . GLN B 1 83 ? 12.812 -22.828 -7.938 1 95.06 83 GLN B CA 1
ATOM 1835 C C . GLN B 1 83 ? 11.852 -21.641 -7.953 1 95.06 83 GLN B C 1
ATOM 1837 O O . GLN B 1 83 ? 10.781 -21.688 -7.344 1 95.06 83 GLN B O 1
ATOM 1842 N N . VAL B 1 84 ? 12.281 -20.578 -8.617 1 93.69 84 VAL B N 1
ATOM 1843 C CA . VAL B 1 84 ? 11.438 -19.406 -8.789 1 93.69 84 VAL B CA 1
ATOM 1844 C C . VAL B 1 84 ? 11.055 -19.25 -10.258 1 93.69 84 VAL B C 1
ATOM 1846 O O . VAL B 1 84 ? 11.922 -19.203 -11.133 1 93.69 84 VAL B O 1
ATOM 1849 N N . ASN B 1 85 ? 9.82 -19.094 -10.523 1 88.62 85 ASN B N 1
ATOM 1850 C CA . ASN B 1 85 ? 9.359 -19.156 -11.906 1 88.62 85 ASN B CA 1
ATOM 1851 C C . ASN B 1 85 ? 8.945 -17.781 -12.414 1 88.62 85 ASN B C 1
ATOM 1853 O O . ASN B 1 85 ? 9.062 -17.484 -13.609 1 88.62 85 ASN B O 1
ATOM 1857 N N . THR B 1 86 ? 8.453 -17.031 -11.555 1 85.44 86 THR B N 1
ATOM 1858 C CA . THR B 1 86 ? 7.855 -15.812 -12.086 1 85.44 86 THR B CA 1
ATOM 1859 C C . THR B 1 86 ? 8.281 -14.594 -11.273 1 85.44 86 THR B C 1
ATOM 1861 O O . THR B 1 86 ? 7.992 -14.516 -10.078 1 85.44 86 THR B O 1
ATOM 1864 N N . ILE B 1 87 ? 9.008 -13.734 -11.914 1 91.94 87 ILE B N 1
ATOM 1865 C CA . ILE B 1 87 ? 9.438 -12.461 -11.344 1 91.94 87 ILE B CA 1
ATOM 1866 C C . ILE B 1 87 ? 8.82 -11.312 -12.133 1 91.94 87 ILE B C 1
ATOM 1868 O O . ILE B 1 87 ? 8.852 -11.32 -13.367 1 91.94 87 ILE B O 1
ATOM 1872 N N . ASP B 1 88 ? 8.289 -10.445 -11.414 1 90.88 88 ASP B N 1
ATOM 1873 C CA . ASP B 1 88 ? 7.645 -9.305 -12.055 1 90.88 88 ASP B CA 1
ATOM 1874 C C . ASP B 1 88 ? 8.68 -8.266 -12.484 1 90.88 88 ASP B C 1
ATOM 1876 O O . ASP B 1 88 ? 8.664 -7.801 -13.625 1 90.88 88 ASP B O 1
ATOM 1880 N N . LYS B 1 89 ? 9.477 -7.863 -11.586 1 93.69 89 LYS B N 1
ATOM 1881 C CA . LYS B 1 89 ? 10.469 -6.816 -11.828 1 93.69 89 LYS B CA 1
ATOM 1882 C C . LYS B 1 89 ? 11.734 -7.062 -11.016 1 93.69 89 LYS B C 1
ATOM 1884 O O . LYS B 1 89 ? 11.672 -7.562 -9.891 1 93.69 89 LYS B O 1
ATOM 1889 N N . ILE B 1 90 ? 12.836 -6.676 -11.664 1 96.56 90 ILE B N 1
ATOM 1890 C CA . ILE B 1 90 ? 14.125 -6.773 -10.984 1 96.56 90 ILE B CA 1
ATOM 1891 C C . ILE B 1 90 ? 15.062 -5.68 -11.484 1 96.56 90 ILE B C 1
ATOM 1893 O O . ILE B 1 90 ? 15.117 -5.406 -12.688 1 96.56 90 ILE B O 1
ATOM 1897 N N . HIS B 1 91 ? 15.719 -4.98 -10.539 1 95.69 91 HIS B N 1
ATOM 1898 C CA . HIS B 1 91 ? 16.703 -3.969 -10.922 1 95.69 91 HIS B CA 1
ATOM 1899 C C . HIS B 1 91 ? 17.594 -3.592 -9.75 1 95.69 91 HIS B C 1
ATOM 1901 O O . HIS B 1 91 ? 17.297 -3.939 -8.602 1 95.69 91 HIS B O 1
ATOM 1907 N N . ARG B 1 92 ? 18.656 -2.984 -10.094 1 93.94 92 ARG B N 1
ATOM 1908 C CA . ARG B 1 92 ? 19.562 -2.514 -9.047 1 93.94 92 ARG B CA 1
ATOM 1909 C C . ARG B 1 92 ? 19.125 -1.152 -8.516 1 93.94 92 ARG B C 1
ATOM 1911 O O . ARG B 1 92 ? 18.625 -0.319 -9.273 1 93.94 92 ARG B O 1
ATOM 1918 N N . LEU B 1 93 ? 19.375 -1.019 -7.262 1 93.25 93 LEU B N 1
ATOM 1919 C CA . LEU B 1 93 ? 18.984 0.238 -6.629 1 93.25 93 LEU B CA 1
ATOM 1920 C C . LEU B 1 93 ? 20.156 1.212 -6.598 1 93.25 93 LEU B C 1
ATOM 1922 O O . LEU B 1 93 ? 21.281 0.823 -6.281 1 93.25 93 LEU B O 1
ATOM 1926 N N . GLY B 1 94 ? 19.859 2.424 -6.91 1 88.81 94 GLY B N 1
ATOM 1927 C CA . GLY B 1 94 ? 20.859 3.469 -6.785 1 88.81 94 GLY B CA 1
ATOM 1928 C C . GLY B 1 94 ? 21.594 3.754 -8.086 1 88.81 94 GLY B C 1
ATOM 1929 O O . GLY B 1 94 ? 21.375 3.074 -9.086 1 88.81 94 GLY B O 1
ATOM 1930 N N . LYS B 1 95 ? 22.391 4.777 -8.047 1 84.88 95 LYS B N 1
ATOM 1931 C CA . LYS B 1 95 ? 23.188 5.176 -9.203 1 84.88 95 LYS B CA 1
ATOM 1932 C C . LYS B 1 95 ? 24.484 4.367 -9.297 1 84.88 95 LYS B C 1
ATOM 1934 O O . LYS B 1 95 ? 25.047 3.975 -8.273 1 84.88 95 LYS B O 1
ATOM 1939 N N . LYS B 1 96 ? 24.75 4.098 -10.555 1 79.81 96 LYS B N 1
ATOM 1940 C CA . LYS B 1 96 ? 25.984 3.357 -10.773 1 79.81 96 LYS B CA 1
ATOM 1941 C C . LYS B 1 96 ? 27.188 4.125 -10.234 1 79.81 96 LYS B C 1
ATOM 1943 O O . LYS B 1 96 ? 27.391 5.301 -10.555 1 79.81 96 LYS B O 1
ATOM 1948 N N . LYS B 1 97 ? 27.594 3.752 -9.047 1 70.56 97 LYS B N 1
ATOM 1949 C CA . LYS B 1 97 ? 28.812 4.371 -8.539 1 70.56 97 LYS B CA 1
ATOM 1950 C C . LYS B 1 97 ? 30.016 3.443 -8.719 1 70.56 97 LYS B C 1
ATOM 1952 O O . LYS B 1 97 ? 29.844 2.254 -9 1 70.56 97 LYS B O 1
ATOM 1957 N N . THR B 1 98 ? 31.234 4.023 -8.703 1 66.94 98 THR B N 1
ATOM 1958 C CA . THR B 1 98 ? 32.5 3.289 -8.805 1 66.94 98 THR B CA 1
ATOM 1959 C C . THR B 1 98 ? 32.781 2.514 -7.523 1 66.94 98 THR B C 1
ATOM 1961 O O . THR B 1 98 ? 32.75 3.084 -6.43 1 66.94 98 THR B O 1
ATOM 1964 N N . GLY B 1 99 ? 32.812 1.151 -7.598 1 66.06 99 GLY B N 1
ATOM 1965 C CA . GLY B 1 99 ? 33.438 0.366 -6.555 1 66.06 99 GLY B CA 1
ATOM 1966 C C . GLY B 1 99 ? 32.469 -0.393 -5.688 1 66.06 99 GLY B C 1
ATOM 1967 O O . GLY B 1 99 ? 32.844 -0.95 -4.656 1 66.06 99 GLY B O 1
ATOM 1968 N N . GLY B 1 100 ? 31.125 -0.372 -6.027 1 77.94 100 GLY B N 1
ATOM 1969 C CA . GLY B 1 100 ? 30.297 -1.191 -5.156 1 77.94 100 GLY B CA 1
ATOM 1970 C C . GLY B 1 100 ? 29.125 -1.83 -5.875 1 77.94 100 GLY B C 1
ATOM 1971 O O . GLY B 1 100 ? 28.797 -1.444 -7 1 77.94 100 GLY B O 1
ATOM 1972 N N . ASN B 1 101 ? 28.812 -3.008 -5.219 1 88.19 101 ASN B N 1
ATOM 1973 C CA . ASN B 1 101 ? 27.656 -3.703 -5.773 1 88.19 101 ASN B CA 1
ATOM 1974 C C . ASN B 1 101 ? 26.344 -3.129 -5.242 1 88.19 101 ASN B C 1
ATOM 1976 O O . ASN B 1 101 ? 26.094 -3.162 -4.035 1 88.19 101 ASN B O 1
ATOM 1980 N N . ARG B 1 102 ? 25.734 -2.504 -6.105 1 94.56 102 ARG B N 1
ATOM 1981 C CA . ARG B 1 102 ? 24.453 -1.962 -5.688 1 94.56 102 ARG B CA 1
ATOM 1982 C C . ARG B 1 102 ? 23.484 -3.08 -5.305 1 94.56 102 ARG B C 1
ATOM 1984 O O . ARG B 1 102 ? 23.516 -4.164 -5.895 1 94.56 102 ARG B O 1
ATOM 1991 N N . PRO B 1 103 ? 22.609 -2.787 -4.281 1 95.19 103 PRO B N 1
ATOM 1992 C CA . PRO B 1 103 ? 21.594 -3.766 -3.92 1 95.19 103 PRO B CA 1
ATOM 1993 C C . PRO B 1 103 ? 20.609 -4.039 -5.062 1 95.19 103 PRO B C 1
ATOM 1995 O O . PRO B 1 103 ? 20.359 -3.162 -5.891 1 95.19 103 PRO B O 1
ATOM 1998 N N . VAL B 1 104 ? 20.156 -5.215 -5.102 1 96.5 104 VAL B N 1
ATOM 1999 C CA . VAL B 1 104 ? 19.172 -5.609 -6.109 1 96.5 104 VAL B CA 1
ATOM 2000 C C . VAL B 1 104 ? 17.797 -5.703 -5.473 1 96.5 104 VAL B C 1
ATOM 2002 O O . VAL B 1 104 ? 17.625 -6.309 -4.41 1 96.5 104 VAL B O 1
ATOM 2005 N N . ILE B 1 105 ? 16.828 -5.148 -6.098 1 97.69 105 ILE B N 1
ATOM 2006 C CA . ILE B 1 105 ? 15.445 -5.281 -5.656 1 97.69 105 ILE B CA 1
ATOM 2007 C C . ILE B 1 105 ? 14.672 -6.145 -6.645 1 97.69 105 ILE B C 1
ATOM 2009 O O . ILE B 1 105 ? 14.781 -5.961 -7.859 1 97.69 105 ILE B O 1
ATOM 2013 N N . MET B 1 106 ? 13.953 -7.094 -6.074 1 97 106 MET B N 1
ATOM 2014 C CA . MET B 1 106 ? 13.195 -8.039 -6.883 1 97 106 MET B CA 1
ATOM 2015 C C . MET B 1 106 ? 11.742 -8.109 -6.43 1 97 106 MET B C 1
ATOM 2017 O O . MET B 1 106 ? 11.461 -8.25 -5.238 1 97 106 MET B O 1
ATOM 2021 N N . HIS B 1 107 ? 10.844 -7.965 -7.398 1 96.56 107 HIS B N 1
ATOM 2022 C CA . HIS B 1 107 ? 9.414 -8.078 -7.133 1 96.56 107 HIS B CA 1
ATOM 2023 C C . HIS B 1 107 ? 8.867 -9.406 -7.637 1 96.56 107 HIS B C 1
ATOM 2025 O O . HIS B 1 107 ? 9.078 -9.781 -8.789 1 96.56 107 HIS B O 1
ATOM 2031 N N . PHE B 1 108 ? 8.117 -10.125 -6.773 1 96.06 108 PHE B N 1
ATOM 2032 C CA . PHE B 1 108 ? 7.562 -11.438 -7.098 1 96.06 108 PHE B CA 1
ATOM 2033 C C . PHE B 1 108 ? 6.09 -11.328 -7.473 1 96.06 108 PHE B C 1
ATOM 2035 O O . PHE B 1 108 ? 5.336 -10.586 -6.84 1 96.06 108 PHE B O 1
ATOM 2042 N N . TYR B 1 109 ? 5.777 -12.062 -8.492 1 93.31 109 TYR B N 1
ATOM 2043 C CA . TYR B 1 109 ? 4.355 -12.195 -8.789 1 93.31 109 TYR B CA 1
ATOM 2044 C C . TYR B 1 109 ? 3.645 -13.008 -7.719 1 93.31 109 TYR B C 1
ATOM 2046 O O . TYR B 1 109 ? 2.512 -12.695 -7.344 1 93.31 109 TYR B O 1
ATOM 2054 N N . ASP B 1 110 ? 4.391 -14.047 -7.293 1 93.62 110 ASP B N 1
ATOM 2055 C CA . ASP B 1 110 ? 3.83 -15.016 -6.352 1 93.62 110 ASP B CA 1
ATOM 2056 C C . ASP B 1 110 ? 4.488 -14.891 -4.98 1 93.62 110 ASP B C 1
ATOM 2058 O O . ASP B 1 110 ? 5.68 -15.172 -4.828 1 93.62 110 ASP B O 1
ATOM 2062 N N . SER B 1 111 ? 3.635 -14.539 -4.035 1 93 111 SER B N 1
ATOM 2063 C CA . SER B 1 111 ? 4.164 -14.312 -2.693 1 93 111 SER B CA 1
ATOM 2064 C C . SER B 1 111 ? 4.668 -15.609 -2.072 1 93 111 SER B C 1
ATOM 2066 O O . SER B 1 111 ? 5.547 -15.586 -1.209 1 93 111 SER B O 1
ATOM 2068 N N . ARG B 1 112 ? 4.27 -16.75 -2.541 1 93.31 112 ARG B N 1
ATOM 2069 C CA . ARG B 1 112 ? 4.746 -18.031 -2.018 1 93.31 112 ARG B CA 1
ATOM 2070 C C . ARG B 1 112 ? 6.191 -18.281 -2.428 1 93.31 112 ARG B C 1
ATOM 2072 O O . ARG B 1 112 ? 6.977 -18.828 -1.647 1 93.31 112 ARG B O 1
ATOM 2079 N N . GLU B 1 113 ? 6.441 -17.953 -3.615 1 94.56 113 GLU B N 1
ATOM 2080 C CA . GLU B 1 113 ? 7.82 -18.078 -4.07 1 94.56 113 GLU B CA 1
ATOM 2081 C C . GLU B 1 113 ? 8.758 -17.188 -3.264 1 94.56 113 GLU B C 1
ATOM 2083 O O . GLU B 1 113 ? 9.844 -17.609 -2.871 1 94.56 113 GLU B O 1
ATOM 2088 N N . ARG B 1 114 ? 8.312 -15.984 -3.07 1 95.12 114 ARG B N 1
ATOM 2089 C CA . ARG B 1 114 ? 9.07 -15.039 -2.256 1 95.12 114 ARG B CA 1
ATOM 2090 C C . ARG B 1 114 ? 9.344 -15.609 -0.868 1 95.12 114 ARG B C 1
ATOM 2092 O O . ARG B 1 114 ? 10.469 -15.547 -0.37 1 95.12 114 ARG B O 1
ATOM 2099 N N . GLU B 1 115 ? 8.32 -16.203 -0.271 1 95.38 115 GLU B N 1
ATOM 2100 C CA . GLU B 1 115 ? 8.438 -16.781 1.066 1 95.38 115 GLU B CA 1
ATOM 2101 C C . GLU B 1 115 ? 9.406 -17.953 1.079 1 95.38 115 GLU B C 1
ATOM 2103 O O . GLU B 1 115 ? 10.188 -18.109 2.018 1 95.38 115 GLU B O 1
ATOM 2108 N N . ARG B 1 116 ? 9.359 -18.75 0.12 1 96.38 116 ARG B N 1
ATOM 2109 C CA . ARG B 1 116 ? 10.258 -19.891 0.026 1 96.38 116 ARG B CA 1
ATOM 2110 C C . ARG B 1 116 ? 11.719 -19.438 -0.021 1 96.38 116 ARG B C 1
ATOM 2112 O O . ARG B 1 116 ? 12.578 -20.062 0.601 1 96.38 116 ARG B O 1
ATOM 2119 N N . VAL B 1 117 ? 11.945 -18.406 -0.752 1 97.12 117 VAL B N 1
ATOM 2120 C CA . VAL B 1 117 ? 13.297 -17.859 -0.831 1 97.12 117 VAL B CA 1
ATOM 2121 C C . VAL B 1 117 ? 13.758 -17.406 0.553 1 97.12 117 VAL B C 1
ATOM 2123 O O . VAL B 1 117 ? 14.836 -17.781 1.01 1 97.12 117 VAL B O 1
ATOM 2126 N N . LEU B 1 118 ? 12.898 -16.75 1.217 1 96.38 118 LEU B N 1
ATOM 2127 C CA . LEU B 1 118 ? 13.219 -16.219 2.535 1 96.38 118 LEU B CA 1
ATOM 2128 C C . LEU B 1 118 ? 13.469 -17.344 3.531 1 96.38 118 LEU B C 1
ATOM 2130 O O . LEU B 1 118 ? 14.375 -17.25 4.363 1 96.38 118 LEU B O 1
ATOM 2134 N N . GLN B 1 119 ? 12.766 -18.328 3.414 1 96.69 119 GLN B N 1
ATOM 2135 C CA . GLN B 1 119 ? 12.867 -19.453 4.34 1 96.69 119 GLN B CA 1
ATOM 2136 C C . GLN B 1 119 ? 14.188 -20.203 4.168 1 96.69 119 GLN B C 1
ATOM 2138 O O . GLN B 1 119 ? 14.656 -20.859 5.094 1 96.69 119 GLN B O 1
ATOM 2143 N N . ASN B 1 120 ? 14.781 -20.062 3.047 1 96.88 120 ASN B N 1
ATOM 2144 C CA . ASN B 1 120 ? 15.984 -20.844 2.75 1 96.88 120 ASN B CA 1
ATOM 2145 C C . ASN B 1 120 ? 17.234 -19.969 2.77 1 96.88 120 ASN B C 1
ATOM 2147 O O . ASN B 1 120 ? 18.328 -20.422 2.443 1 96.88 120 ASN B O 1
ATOM 2151 N N . CYS B 1 121 ? 17.109 -18.719 3.172 1 94.5 121 CYS B N 1
ATOM 2152 C CA . CYS B 1 121 ? 18.234 -17.781 3.111 1 94.5 121 CYS B CA 1
ATOM 2153 C C . CYS B 1 121 ? 19.328 -18.172 4.086 1 94.5 121 CYS B C 1
ATOM 2155 O O . CYS B 1 121 ? 20.469 -17.703 3.975 1 94.5 121 CYS B O 1
ATOM 2157 N N . GLY B 1 122 ? 19.047 -19.016 5.039 1 93.62 122 GLY B N 1
ATOM 2158 C CA . GLY B 1 122 ? 20.062 -19.516 5.957 1 93.62 122 GLY B CA 1
ATOM 2159 C C . GLY B 1 122 ? 21.219 -20.203 5.254 1 93.62 122 GLY B C 1
ATOM 2160 O O . GLY B 1 122 ? 22.328 -20.234 5.773 1 93.62 122 GLY B O 1
ATOM 2161 N N . LYS B 1 123 ? 20.938 -20.672 4.105 1 94.88 123 LYS B N 1
ATOM 2162 C CA . LYS B 1 123 ? 21.953 -21.391 3.326 1 94.88 123 LYS B CA 1
ATOM 2163 C C . LYS B 1 123 ? 23.016 -20.422 2.795 1 94.88 123 LYS B C 1
ATOM 2165 O O . LYS B 1 123 ? 24.062 -20.859 2.307 1 94.88 123 LYS B O 1
ATOM 2170 N N . LEU B 1 124 ? 22.75 -19.172 2.889 1 94.69 124 LEU B N 1
ATOM 2171 C CA . LEU B 1 124 ? 23.688 -18.172 2.404 1 94.69 124 LEU B CA 1
ATOM 2172 C C . LEU B 1 124 ? 24.672 -17.781 3.494 1 94.69 124 LEU B C 1
ATOM 2174 O O . LEU B 1 124 ? 25.562 -16.953 3.268 1 94.69 124 LEU B O 1
ATOM 2178 N N . LYS B 1 125 ? 24.484 -18.391 4.621 1 91.88 125 LYS B N 1
ATOM 2179 C CA . LYS B 1 125 ? 25.406 -18.078 5.711 1 91.88 125 LYS B CA 1
ATOM 2180 C C . LYS B 1 125 ? 26.859 -18.281 5.285 1 91.88 125 LYS B C 1
ATOM 2182 O O . LYS B 1 125 ? 27.203 -19.312 4.715 1 91.88 125 LYS B O 1
ATOM 2187 N N . GLY B 1 126 ? 27.719 -17.344 5.574 1 91.31 126 GLY B 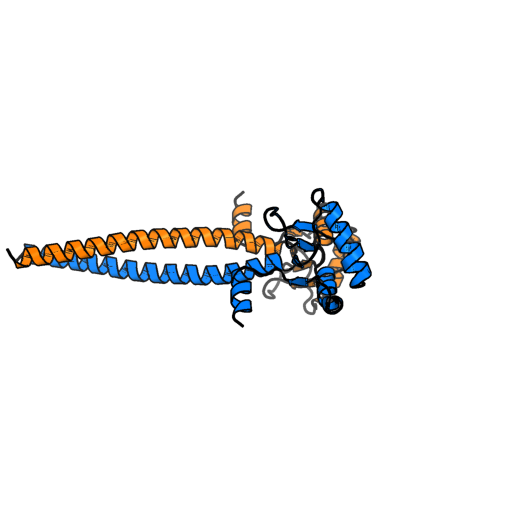N 1
ATOM 2188 C CA . GLY B 1 126 ? 29.125 -17.438 5.211 1 91.31 126 GLY B CA 1
ATOM 2189 C C . GLY B 1 126 ? 29.422 -16.844 3.842 1 91.31 126 GLY B C 1
ATOM 2190 O O . GLY B 1 126 ? 30.578 -16.656 3.486 1 91.31 126 GLY B O 1
ATOM 2191 N N . SER B 1 127 ? 28.375 -16.734 3.082 1 91.69 127 SER B N 1
ATOM 2192 C CA . SER B 1 127 ? 28.578 -16.109 1.778 1 91.69 127 SER B CA 1
ATOM 2193 C C . SER B 1 127 ? 28.516 -14.586 1.881 1 91.69 127 SER B C 1
ATOM 2195 O O . SER B 1 127 ? 28.25 -14.047 2.955 1 91.69 127 SER B O 1
ATOM 2197 N N . SER B 1 128 ? 28.844 -13.938 0.79 1 93.19 128 SER B N 1
ATOM 2198 C CA . SER B 1 128 ? 28.797 -12.477 0.752 1 93.19 128 SER B CA 1
ATOM 2199 C C . SER B 1 128 ? 27.406 -11.984 0.373 1 93.19 128 SER B C 1
ATOM 2201 O O . SER B 1 128 ? 27.172 -10.773 0.295 1 93.19 128 SER B O 1
ATOM 2203 N N . ILE B 1 129 ? 26.516 -12.891 0.259 1 95.12 129 ILE B N 1
ATOM 2204 C CA . ILE B 1 129 ? 25.203 -12.516 -0.249 1 95.12 129 ILE B CA 1
ATOM 2205 C C . ILE B 1 129 ? 24.203 -12.438 0.906 1 95.12 129 ILE B C 1
ATOM 2207 O O . ILE B 1 129 ? 24.188 -13.305 1.777 1 95.12 129 ILE B O 1
ATOM 2211 N N . GLY B 1 130 ? 23.469 -11.344 0.942 1 95.81 130 GLY B N 1
ATOM 2212 C CA . GLY B 1 130 ? 22.391 -11.164 1.908 1 95.81 130 GLY B CA 1
ATOM 2213 C C . GLY B 1 130 ? 21.047 -10.93 1.263 1 95.81 130 GLY B C 1
ATOM 2214 O O . GLY B 1 130 ? 20.953 -10.305 0.203 1 95.81 130 GLY B O 1
ATOM 2215 N N . ILE B 1 131 ? 20.047 -11.508 1.894 1 96.94 131 ILE B N 1
ATOM 2216 C CA . ILE B 1 131 ? 18.688 -11.305 1.412 1 96.94 131 ILE B CA 1
ATOM 2217 C C . ILE B 1 131 ? 17.797 -10.797 2.555 1 96.94 131 ILE B C 1
ATOM 2219 O O . ILE B 1 131 ? 17.859 -11.328 3.668 1 96.94 131 ILE B O 1
ATOM 2223 N N . SER B 1 132 ? 17.078 -9.75 2.262 1 95.81 132 SER B N 1
ATOM 2224 C CA . SER B 1 132 ? 16.172 -9.211 3.275 1 95.81 132 SER B CA 1
ATOM 2225 C C . SER B 1 132 ? 14.859 -8.75 2.654 1 95.81 132 SER B C 1
ATOM 2227 O O . SER B 1 132 ? 14.75 -8.641 1.432 1 95.81 132 SER B O 1
ATOM 2229 N N . ARG B 1 133 ? 13.898 -8.539 3.535 1 95.81 133 ARG B N 1
ATOM 2230 C CA . ARG B 1 133 ? 12.648 -7.93 3.096 1 95.81 133 ARG B CA 1
ATOM 2231 C C . ARG B 1 133 ? 12.836 -6.449 2.785 1 95.81 133 ARG B C 1
ATOM 2233 O O . ARG B 1 133 ? 13.797 -5.832 3.254 1 95.81 133 ARG B O 1
ATOM 2240 N N . ASP B 1 134 ? 11.984 -6 1.895 1 96.5 134 ASP B N 1
ATOM 2241 C CA . ASP B 1 134 ? 11.961 -4.582 1.55 1 96.5 134 ASP B CA 1
ATOM 2242 C C . ASP B 1 134 ? 10.984 -3.816 2.432 1 96.5 134 ASP B C 1
ATOM 2244 O O . ASP B 1 134 ? 9.766 -3.922 2.256 1 96.5 134 ASP B O 1
ATOM 2248 N N . TYR B 1 135 ? 11.492 -3.064 3.375 1 95.5 135 TYR B N 1
ATOM 2249 C CA . TYR B 1 135 ? 10.633 -2.303 4.281 1 95.5 135 TYR B CA 1
ATOM 2250 C C . TYR B 1 135 ? 10.703 -0.812 3.967 1 95.5 135 TYR B C 1
ATOM 2252 O O . TYR B 1 135 ? 11.688 -0.334 3.396 1 95.5 135 TYR B O 1
ATOM 2260 N N . ALA B 1 136 ? 9.602 -0.187 4.355 1 94.06 136 ALA B N 1
ATOM 2261 C CA . ALA B 1 136 ? 9.609 1.271 4.273 1 94.06 136 ALA B CA 1
ATOM 2262 C C . ALA B 1 136 ? 10.75 1.861 5.102 1 94.06 136 ALA B C 1
ATOM 2264 O O . ALA B 1 136 ? 11.18 1.265 6.09 1 94.06 136 ALA B O 1
ATOM 2265 N N . LYS B 1 137 ? 11.172 2.994 4.695 1 92.31 137 LYS B N 1
ATOM 2266 C CA . LYS B 1 137 ? 12.289 3.668 5.352 1 92.31 137 LYS B CA 1
ATOM 2267 C C . LYS B 1 137 ? 12.047 3.801 6.852 1 92.31 137 LYS B C 1
ATOM 2269 O O . LYS B 1 137 ? 12.938 3.531 7.656 1 92.31 137 LYS B O 1
ATOM 2274 N N . ASP B 1 138 ? 10.891 4.258 7.238 1 91.31 138 ASP B N 1
ATOM 2275 C CA . ASP B 1 138 ? 10.547 4.438 8.648 1 91.31 138 ASP B CA 1
ATOM 2276 C C . ASP B 1 138 ? 10.688 3.127 9.414 1 91.31 138 ASP B C 1
ATOM 2278 O O . ASP B 1 138 ? 11.164 3.115 10.547 1 91.31 138 ASP B O 1
ATOM 2282 N N . THR B 1 139 ? 10.266 2.082 8.773 1 92 139 THR B N 1
ATOM 2283 C CA . THR B 1 139 ? 10.336 0.773 9.414 1 92 139 THR B CA 1
ATOM 2284 C C . THR B 1 139 ? 11.789 0.329 9.578 1 92 139 THR B C 1
ATOM 2286 O O . THR B 1 139 ? 12.164 -0.216 10.617 1 92 139 THR B O 1
ATOM 2289 N N . VAL B 1 140 ? 12.617 0.589 8.617 1 91.56 140 VAL B N 1
ATOM 2290 C CA . VAL B 1 140 ? 14.031 0.244 8.656 1 91.56 140 VAL B CA 1
ATOM 2291 C C . VAL B 1 140 ? 14.711 0.974 9.805 1 91.56 140 VAL B C 1
ATOM 2293 O O . VAL B 1 140 ? 15.5 0.377 10.547 1 91.56 140 VAL B O 1
ATOM 2296 N N . GLU B 1 141 ? 14.367 2.244 9.938 1 91.38 141 GLU B N 1
ATOM 2297 C CA . GLU B 1 141 ? 14.984 3.059 10.984 1 91.38 141 GLU B CA 1
ATOM 2298 C C . GLU B 1 141 ? 14.617 2.551 12.367 1 91.38 141 GLU B C 1
ATOM 2300 O O . GLU B 1 141 ? 15.445 2.547 13.281 1 91.38 141 GLU B O 1
ATOM 2305 N N . VAL B 1 142 ? 13.445 2.156 12.469 1 88.88 142 VAL B N 1
ATOM 2306 C CA . VAL B 1 142 ? 12.977 1.637 13.75 1 88.88 142 VAL B CA 1
ATOM 2307 C C . VAL B 1 142 ? 13.688 0.321 14.07 1 88.88 142 VAL B C 1
ATOM 2309 O O . VAL B 1 142 ? 14.062 0.071 15.211 1 88.88 142 VAL B O 1
ATOM 2312 N N . ARG B 1 143 ? 13.867 -0.511 13.047 1 87.19 143 ARG B N 1
ATOM 2313 C CA . ARG B 1 143 ? 14.484 -1.823 13.211 1 87.19 143 ARG B CA 1
ATOM 2314 C C . ARG B 1 143 ? 15.977 -1.695 13.523 1 87.19 143 ARG B C 1
ATOM 2316 O O . ARG B 1 143 ? 16.547 -2.539 14.219 1 87.19 143 ARG B O 1
ATOM 2323 N N . LYS B 1 144 ? 16.594 -0.674 12.992 1 87 144 LYS B N 1
ATOM 2324 C CA . LYS B 1 144 ? 18 -0.431 13.266 1 87 144 LYS B CA 1
ATOM 2325 C C . LYS B 1 144 ? 18.234 -0.047 14.727 1 87 144 LYS B C 1
ATOM 2327 O O . LYS B 1 144 ? 19.297 -0.315 15.281 1 87 144 LYS B O 1
ATOM 2332 N N . LYS B 1 145 ? 17.234 0.572 15.297 1 85.88 145 LYS B N 1
ATOM 2333 C CA . LYS B 1 145 ? 17.359 1.021 16.688 1 85.88 145 LYS B CA 1
ATOM 2334 C C . LYS B 1 145 ? 17.109 -0.126 17.656 1 85.88 145 LYS B C 1
ATOM 2336 O O . LYS B 1 145 ? 17.422 -0.02 18.844 1 85.88 145 LYS B O 1
ATOM 2341 N N . LEU B 1 146 ? 16.516 -1.121 17.234 1 74.25 146 LEU B N 1
ATOM 2342 C CA . LEU B 1 146 ? 16.297 -2.268 18.109 1 74.25 146 LEU B CA 1
ATOM 2343 C C . LEU B 1 146 ? 17.531 -3.16 18.172 1 74.25 146 LEU B C 1
ATOM 2345 O O . LEU B 1 146 ? 17.844 -3.727 19.219 1 74.25 146 LEU B O 1
#